Protein AF-A0A9D1JWJ4-F1 (afdb_monomer)

Organism: NCBI:txid2840927

Foldseek 3Di:
DDDDDDDDDDDDDDDDDDDDDDDDDDDDDDDDDDDDDDDPDDPCVVVVDDDPPPAAEPDPDAAQDADADQPQAFKDWDFDAWDCDLPDRIFTFIFIHGPVRHTRHDRFFRDKDFAWDPDPLDAEIDGAQKIKTKGFAADPDADPDPNDDRGFIFIKMAGSSRNDIDDSFFRDFQDTHNQFTWTQGPQWKIWTAGNPHRDTQDIDHNVGQPDPPPTPPDDRPVAWDDDDQKIWGWDCPVDPGTDTWMARNNHRDTDPDDDPRPPPPPPPPPVQWHHYVFWIWGADPQKIWTQGPVRDIDMDGNDPQADSPWDWDDDPPDTHTDRPPPPDDD

Solvent-accessible surface area (backbone atoms only — not comparable to full-atom values): 20447 Å² total; per-residue (Å²): 132,88,80,89,84,88,86,86,90,84,93,88,90,86,89,86,87,86,89,84,88,86,86,91,78,86,83,80,88,74,88,78,83,80,84,87,66,87,82,80,80,80,66,65,69,67,75,74,48,76,71,75,83,80,65,48,58,77,56,88,76,89,35,86,57,86,73,61,38,88,79,58,47,56,55,41,80,41,82,68,46,80,36,83,31,94,86,65,84,57,35,45,17,29,14,36,19,27,83,89,48,37,34,63,26,44,51,53,23,59,41,80,40,62,26,36,34,82,34,92,87,48,80,38,81,42,74,35,69,18,29,44,39,29,30,73,38,81,50,96,61,81,60,93,48,93,86,50,69,82,44,42,56,23,32,25,46,27,37,34,37,32,54,41,62,66,50,72,59,21,49,40,79,56,48,68,23,44,62,21,37,35,26,23,33,82,86,47,25,42,37,31,29,33,31,86,76,59,45,78,66,40,73,33,55,56,95,60,56,91,52,82,89,72,59,83,93,66,85,38,84,90,28,52,47,65,55,82,55,31,37,38,37,47,34,78,83,82,58,99,62,62,51,74,49,29,32,37,63,76,69,70,44,76,46,99,59,80,56,73,87,75,48,76,68,79,89,67,78,57,80,62,54,50,52,45,82,63,31,36,34,28,70,54,96,62,30,34,38,36,42,34,74,90,70,50,74,48,74,47,69,55,60,91,58,46,53,100,81,54,74,62,51,63,58,90,97,42,77,45,70,61,63,60,71,76,80,71,88,124

pLDDT: mean 75.75, std 21.32, range [26.77, 98.62]

Radius of gyration: 31.16 Å; Cα contacts (8 Å, |Δi|>4): 583; chains: 1; bounding box: 53×78×102 Å

Mean predicted aligned error: 16.56 Å

Structure (mmCIF, N/CA/C/O backbone):
data_AF-A0A9D1JWJ4-F1
#
_entry.id   AF-A0A9D1JWJ4-F1
#
loop_
_atom_site.group_PDB
_atom_site.id
_atom_site.type_symbol
_atom_site.label_atom_id
_atom_site.label_alt_id
_atom_site.label_comp_id
_atom_site.label_asym_id
_atom_site.label_entity_id
_atom_site.label_seq_id
_atom_site.pdbx_PDB_ins_code
_atom_site.Cartn_x
_atom_site.Cartn_y
_atom_site.Cartn_z
_atom_site.occupancy
_atom_site.B_iso_or_equiv
_atom_site.auth_seq_id
_atom_site.auth_comp_id
_atom_site.auth_asym_id
_atom_site.auth_atom_id
_atom_site.pdbx_PDB_model_num
ATOM 1 N N . MET A 1 1 ? 21.359 -39.321 48.513 1.00 34.72 1 MET A N 1
ATOM 2 C CA . MET A 1 1 ? 22.023 -39.155 49.832 1.00 34.72 1 MET A CA 1
ATOM 3 C C . MET A 1 1 ? 22.356 -37.673 49.985 1.00 34.72 1 MET A C 1
ATOM 5 O O . MET A 1 1 ? 23.065 -37.172 49.134 1.00 34.72 1 MET A O 1
ATOM 9 N N . LYS A 1 2 ? 21.590 -36.913 50.794 1.00 26.86 2 LYS A N 1
ATOM 10 C CA . LYS A 1 2 ? 22.019 -36.214 52.042 1.00 26.86 2 LYS A CA 1
ATOM 11 C C . LYS A 1 2 ? 23.394 -35.526 51.895 1.00 26.86 2 LYS A C 1
ATOM 13 O O . LYS A 1 2 ? 24.355 -36.227 51.613 1.00 26.86 2 LYS A O 1
ATOM 18 N N . ARG A 1 3 ? 23.574 -34.220 52.137 1.00 28.53 3 ARG A N 1
ATOM 19 C CA . ARG A 1 3 ? 23.266 -33.404 53.346 1.00 28.53 3 ARG A CA 1
ATOM 20 C C . ARG A 1 3 ? 23.158 -31.904 52.925 1.00 28.53 3 ARG A C 1
ATOM 22 O O . ARG A 1 3 ? 23.891 -31.533 52.021 1.00 28.53 3 ARG A O 1
ATOM 29 N N . THR A 1 4 ? 22.216 -31.036 53.340 1.00 30.59 4 THR A N 1
ATOM 30 C CA . THR A 1 4 ? 22.034 -30.338 54.652 1.00 30.59 4 THR A CA 1
ATOM 31 C C . THR A 1 4 ? 23.362 -29.811 55.255 1.00 30.59 4 THR A C 1
ATOM 33 O O . THR A 1 4 ? 24.315 -30.569 55.307 1.00 30.59 4 THR A O 1
ATOM 36 N N . ALA A 1 5 ? 23.550 -28.594 55.786 1.00 33.22 5 ALA A N 1
ATOM 37 C CA . ALA A 1 5 ? 22.676 -27.476 56.143 1.00 33.22 5 ALA A CA 1
ATOM 38 C C . ALA A 1 5 ? 23.523 -26.279 56.687 1.00 33.22 5 ALA A C 1
ATOM 40 O O . ALA A 1 5 ? 24.673 -26.484 57.063 1.00 33.22 5 ALA A O 1
ATOM 41 N N . ILE A 1 6 ? 22.848 -25.135 56.891 1.00 30.67 6 ILE A N 1
ATOM 42 C CA . ILE A 1 6 ? 22.948 -24.183 58.030 1.00 30.67 6 ILE A CA 1
ATOM 43 C C . ILE A 1 6 ? 23.928 -22.982 57.997 1.00 30.67 6 ILE A C 1
ATOM 45 O O . ILE A 1 6 ? 25.145 -23.098 57.916 1.00 30.67 6 ILE A O 1
ATOM 49 N N . SER A 1 7 ? 23.262 -21.836 58.184 1.00 32.09 7 SER A N 1
ATOM 50 C CA . SER A 1 7 ? 23.588 -20.449 58.541 1.00 32.09 7 SER A CA 1
ATOM 51 C C . SER A 1 7 ? 24.511 -20.216 59.750 1.00 32.09 7 SER A C 1
ATOM 53 O O . SER A 1 7 ? 24.524 -21.043 60.653 1.00 32.09 7 SER A O 1
ATOM 55 N N . LEU A 1 8 ? 25.099 -19.011 59.874 1.00 26.77 8 LEU A N 1
ATOM 56 C CA . LEU A 1 8 ? 24.913 -18.119 61.044 1.00 26.77 8 LEU A CA 1
ATOM 57 C C . LEU A 1 8 ? 25.581 -16.734 60.877 1.00 26.77 8 LEU A C 1
ATOM 59 O O . LEU A 1 8 ? 26.655 -16.611 60.300 1.00 26.77 8 LEU A O 1
ATOM 63 N N . ALA A 1 9 ? 24.918 -15.721 61.442 1.00 31.48 9 ALA A N 1
ATOM 64 C CA . ALA A 1 9 ? 25.312 -14.317 61.586 1.00 31.48 9 ALA A CA 1
ATOM 65 C C . ALA A 1 9 ? 26.131 -14.036 62.872 1.00 31.48 9 ALA A C 1
ATOM 67 O O . ALA A 1 9 ? 26.116 -14.876 63.766 1.00 31.48 9 ALA A O 1
ATOM 68 N N . LEU A 1 10 ? 26.764 -12.847 62.968 1.00 27.80 10 LEU A N 1
ATOM 69 C CA . LEU A 1 10 ? 27.038 -11.967 64.148 1.00 27.80 10 LEU A CA 1
ATOM 70 C C . LEU A 1 10 ? 28.055 -10.874 63.687 1.00 27.80 10 LEU A C 1
ATOM 72 O O . LEU A 1 10 ? 29.054 -11.240 63.083 1.00 27.80 10 LEU A O 1
ATOM 76 N N . ALA A 1 11 ? 27.851 -9.546 63.725 1.00 28.70 11 ALA A N 1
ATOM 77 C CA . ALA A 1 11 ? 27.531 -8.553 64.776 1.00 28.70 11 ALA A CA 1
ATOM 78 C C . ALA A 1 11 ? 28.711 -8.118 65.689 1.00 28.70 11 ALA A C 1
ATOM 80 O O . ALA A 1 11 ? 29.238 -8.953 66.416 1.00 28.70 11 ALA A O 1
ATOM 81 N N . ALA A 1 12 ? 29.036 -6.805 65.673 1.00 30.84 12 ALA A N 1
ATOM 82 C CA . ALA A 1 12 ? 29.584 -5.905 66.732 1.00 30.84 12 ALA A CA 1
ATOM 83 C C . ALA A 1 12 ? 30.422 -4.776 66.062 1.00 30.84 12 ALA A C 1
ATOM 85 O O . ALA A 1 12 ? 31.232 -5.100 65.205 1.00 30.84 12 ALA A O 1
ATOM 86 N N . ALA A 1 13 ? 30.334 -3.451 66.272 1.00 30.44 13 ALA A N 1
ATOM 87 C CA . ALA A 1 13 ? 29.906 -2.508 67.325 1.00 30.44 13 ALA A CA 1
ATOM 88 C C . ALA A 1 13 ? 31.103 -1.594 67.690 1.00 30.44 13 ALA A C 1
ATOM 90 O O . ALA A 1 13 ? 32.160 -2.115 68.030 1.00 30.44 13 ALA A O 1
ATOM 91 N N . ALA A 1 14 ? 30.927 -0.263 67.690 1.00 30.94 14 ALA A N 1
ATOM 92 C CA . ALA A 1 14 ? 31.635 0.665 68.591 1.00 30.94 14 ALA A CA 1
ATOM 93 C C . ALA A 1 14 ? 30.998 2.071 68.568 1.00 30.94 14 ALA A C 1
ATOM 95 O O . ALA A 1 14 ? 31.001 2.757 67.550 1.00 30.94 14 ALA A O 1
ATOM 96 N N . LEU A 1 15 ? 30.462 2.473 69.724 1.00 33.62 15 LEU A N 1
ATOM 97 C CA . LEU A 1 15 ? 30.020 3.823 70.077 1.00 33.62 15 LEU A CA 1
ATOM 98 C C . LEU A 1 15 ? 31.212 4.720 70.436 1.00 33.62 15 LEU A C 1
ATOM 100 O O . LEU A 1 15 ? 32.155 4.238 71.057 1.00 33.62 15 LEU A O 1
ATOM 104 N N . LEU A 1 16 ? 31.074 6.032 70.225 1.00 32.56 16 LEU A N 1
ATOM 105 C CA . LEU A 1 16 ? 31.710 7.062 71.054 1.00 32.56 16 LEU A CA 1
ATOM 106 C C . LEU A 1 16 ? 30.749 8.247 71.212 1.00 32.56 16 LEU A C 1
ATOM 108 O O . LEU A 1 16 ? 30.331 8.870 70.241 1.00 32.56 16 LEU A O 1
ATOM 112 N N . SER A 1 17 ? 30.397 8.528 72.461 1.00 36.00 17 SER A N 1
ATOM 113 C CA . SER A 1 17 ? 29.601 9.659 72.928 1.00 36.00 17 SER A CA 1
ATOM 114 C C . SER A 1 17 ? 30.470 10.565 73.801 1.00 36.00 17 SER A C 1
ATOM 116 O O . SER A 1 17 ? 31.320 10.064 74.532 1.00 36.00 17 SER A O 1
ATOM 118 N N . LEU A 1 18 ? 30.229 11.881 73.761 1.00 32.03 18 LEU A N 1
ATOM 119 C CA . LEU A 1 18 ? 30.574 12.841 74.819 1.00 32.03 18 LEU A CA 1
ATOM 120 C C . LEU A 1 18 ? 29.688 14.097 74.697 1.00 32.03 18 LEU A C 1
ATOM 122 O O . LEU A 1 18 ? 29.576 14.699 73.634 1.00 32.03 18 LEU A O 1
ATOM 126 N N . SER A 1 19 ? 29.037 14.430 75.810 1.00 38.19 19 SER A N 1
ATOM 127 C CA . SER A 1 19 ? 28.091 15.530 76.040 1.00 38.19 19 SER A CA 1
ATOM 128 C C . SER A 1 19 ? 28.769 16.891 76.279 1.00 38.19 19 SER A C 1
ATOM 130 O O . SER A 1 19 ? 29.871 16.912 76.819 1.00 38.19 19 SER A O 1
ATOM 132 N N . ALA A 1 20 ? 28.054 18.007 76.040 1.00 29.59 20 ALA A N 1
ATOM 133 C CA . ALA A 1 20 ? 27.519 18.920 77.084 1.00 29.59 20 ALA A CA 1
ATOM 134 C C . ALA A 1 20 ? 27.363 20.403 76.646 1.00 29.59 20 ALA A C 1
ATOM 136 O O . ALA A 1 20 ? 28.322 20.992 76.167 1.00 29.59 20 ALA A O 1
ATOM 137 N N . CYS A 1 21 ? 26.175 20.967 76.956 1.00 28.95 21 CYS A N 1
ATOM 138 C CA . CYS A 1 21 ? 25.808 22.361 77.320 1.00 28.95 21 CYS A CA 1
ATOM 139 C C . CYS A 1 21 ? 26.222 23.519 76.380 1.00 28.95 21 CYS A C 1
ATOM 141 O O . CYS A 1 21 ? 27.386 23.658 76.055 1.00 28.95 21 CYS A O 1
ATOM 143 N N . GLY A 1 22 ? 25.397 24.484 75.965 1.00 28.62 22 GLY A N 1
ATOM 144 C CA . GLY A 1 22 ? 24.118 25.041 76.418 1.00 28.62 22 GLY A CA 1
ATOM 145 C C . GLY A 1 22 ? 24.095 26.542 76.033 1.00 28.62 22 GLY A C 1
ATOM 146 O O . GLY A 1 22 ? 25.157 27.095 75.760 1.00 28.62 22 GLY A O 1
ATOM 147 N N . VAL A 1 23 ? 22.911 27.171 76.087 1.00 30.91 23 VAL A N 1
ATOM 148 C CA . VAL A 1 23 ? 22.549 28.601 75.868 1.00 30.91 23 VAL A CA 1
ATOM 149 C C . VAL A 1 23 ? 21.759 28.857 74.572 1.00 30.91 23 VAL A C 1
ATOM 151 O O . VAL A 1 23 ? 22.265 28.732 73.463 1.00 30.91 23 VAL A O 1
ATOM 154 N N . GLU A 1 24 ? 20.483 29.201 74.773 1.00 39.06 24 GLU A N 1
ATOM 155 C CA . GLU A 1 24 ? 19.510 29.677 73.786 1.00 39.06 24 GLU A CA 1
ATOM 156 C C . GLU A 1 24 ? 19.848 31.104 73.316 1.00 39.06 24 GLU A C 1
ATOM 158 O O . GLU A 1 24 ? 20.015 32.002 74.141 1.00 39.06 24 GLU A O 1
ATOM 163 N N . GLU A 1 25 ? 19.854 31.332 71.999 1.00 34.47 25 GLU A N 1
ATOM 164 C CA . GLU A 1 25 ? 19.741 32.661 71.389 1.00 34.47 25 GLU A CA 1
ATOM 165 C C . GLU A 1 25 ? 18.543 32.682 70.427 1.00 34.47 25 GLU A C 1
ATOM 167 O O . GLU A 1 25 ? 18.403 31.852 69.528 1.00 34.47 25 GLU A O 1
ATOM 172 N N . THR A 1 26 ? 17.643 33.632 70.666 1.00 38.78 26 THR A N 1
ATOM 173 C CA . THR A 1 26 ? 16.427 33.941 69.901 1.00 38.78 26 THR A CA 1
ATOM 174 C C . THR A 1 26 ? 16.727 34.190 68.413 1.00 38.78 26 THR A C 1
ATOM 176 O O . THR A 1 26 ? 17.575 35.038 68.126 1.00 38.78 26 THR A O 1
ATOM 179 N N . PRO A 1 27 ? 16.018 33.579 67.440 1.00 39.84 27 PRO A N 1
ATOM 180 C CA . PRO A 1 27 ? 16.189 33.953 66.045 1.00 39.84 27 PRO A CA 1
ATOM 181 C C . PRO A 1 27 ? 15.337 35.177 65.683 1.00 39.84 27 PRO A C 1
ATOM 183 O O . PRO A 1 27 ? 14.134 35.249 65.934 1.00 39.84 27 PRO A O 1
ATOM 186 N N . VAL A 1 28 ? 16.018 36.142 65.072 1.00 37.00 28 VAL A N 1
ATOM 187 C CA . VAL A 1 28 ? 15.509 37.365 64.446 1.00 37.00 28 VAL A CA 1
ATOM 188 C C . VAL A 1 28 ? 14.494 37.030 63.343 1.00 37.00 28 VAL A C 1
ATOM 190 O O . VAL A 1 28 ? 14.756 36.192 62.481 1.00 37.00 28 VAL A O 1
ATOM 193 N N . SER A 1 29 ? 13.337 37.701 63.341 1.00 40.16 29 SER A N 1
ATOM 194 C CA . SER A 1 29 ? 12.340 37.585 62.271 1.00 40.16 29 SER A CA 1
ATOM 195 C C . SER A 1 29 ? 12.885 38.149 60.955 1.00 40.16 29 SER A C 1
ATOM 197 O O . SER A 1 29 ? 13.226 39.326 60.868 1.00 40.16 29 SER A O 1
ATOM 199 N N . THR A 1 30 ? 12.925 37.313 59.920 1.00 37.41 30 THR A N 1
ATOM 200 C CA . THR A 1 30 ? 13.196 37.723 58.533 1.00 37.41 30 THR A CA 1
ATOM 201 C C . THR A 1 30 ? 11.846 37.951 57.838 1.00 37.41 30 THR A C 1
ATOM 203 O O . THR A 1 30 ? 10.968 37.101 58.001 1.00 37.41 30 THR A O 1
ATOM 206 N N . PRO A 1 31 ? 11.608 39.052 57.099 1.00 42.91 31 PRO A N 1
ATOM 207 C CA . PRO A 1 31 ? 10.331 39.247 56.416 1.00 42.91 31 PRO A CA 1
ATOM 208 C C . PRO A 1 31 ? 10.207 38.280 55.231 1.00 42.91 31 PRO A C 1
ATOM 210 O O . PRO A 1 31 ? 11.074 38.230 54.361 1.00 42.91 31 PRO A O 1
ATOM 213 N N . THR A 1 32 ? 9.123 37.507 55.205 1.00 39.81 32 THR A N 1
ATOM 214 C CA . THR A 1 32 ? 8.755 36.631 54.085 1.00 39.81 32 THR A CA 1
ATOM 215 C C . THR A 1 32 ? 8.360 37.481 52.870 1.00 39.81 32 THR A C 1
ATOM 217 O O . THR A 1 32 ? 7.554 38.401 53.030 1.00 39.81 32 THR A O 1
ATOM 220 N N . PRO A 1 33 ? 8.877 37.212 51.657 1.00 45.81 33 PRO A N 1
ATOM 221 C CA . PRO A 1 33 ? 8.399 37.889 50.460 1.00 45.81 33 PRO A CA 1
ATOM 222 C C . PRO A 1 33 ? 6.985 37.398 50.129 1.00 45.81 33 PRO A C 1
ATOM 224 O O . PRO A 1 33 ? 6.758 36.202 49.961 1.00 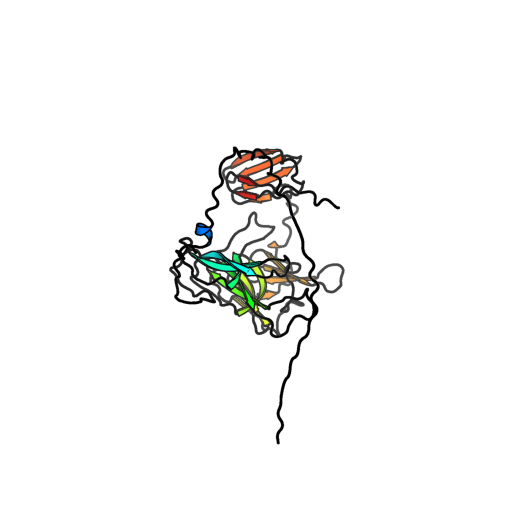45.81 33 PRO A O 1
ATOM 227 N N . THR A 1 34 ? 6.030 38.321 50.044 1.00 47.31 34 THR A N 1
ATOM 228 C CA . THR A 1 34 ? 4.674 38.047 49.555 1.00 47.31 34 THR A CA 1
ATOM 229 C C . THR A 1 34 ? 4.731 37.742 48.053 1.00 47.31 34 THR A C 1
ATOM 231 O O . THR A 1 34 ? 5.132 38.627 47.292 1.00 47.31 34 THR A O 1
ATOM 234 N N . PRO A 1 35 ? 4.324 36.549 47.579 1.00 51.88 35 PRO A N 1
ATOM 235 C CA . PRO A 1 35 ? 4.194 36.307 46.152 1.00 51.88 35 PRO A CA 1
ATOM 236 C C . PRO A 1 35 ? 2.915 36.991 45.660 1.00 51.88 35 PRO A C 1
ATOM 238 O O . PRO A 1 35 ? 1.805 36.573 45.974 1.00 51.88 35 PRO A O 1
ATOM 241 N N . SER A 1 36 ? 3.081 38.085 44.918 1.00 55.88 36 SER A N 1
ATOM 242 C CA . SER A 1 36 ? 2.005 38.756 44.191 1.00 55.88 36 SER A CA 1
ATOM 243 C C . SER A 1 36 ? 2.093 38.335 42.725 1.00 55.88 36 SER A C 1
ATOM 245 O O . SER A 1 36 ? 2.796 38.957 41.934 1.00 55.88 36 SER A O 1
ATOM 247 N N . GLY A 1 37 ? 1.406 37.249 42.384 1.00 62.84 37 GLY A N 1
ATOM 248 C CA . GLY A 1 37 ? 1.254 36.720 41.028 1.00 62.84 37 GLY A CA 1
ATOM 249 C C . GLY A 1 37 ? 0.026 35.805 40.973 1.00 62.84 37 GLY A C 1
ATOM 250 O O . GLY A 1 37 ? -0.401 35.337 42.031 1.00 62.84 37 GLY A O 1
ATOM 251 N N . PRO A 1 38 ? -0.588 35.587 39.794 1.00 52.38 38 PRO A N 1
ATOM 252 C CA . PRO A 1 38 ? -1.756 34.719 39.677 1.00 52.38 38 PRO A CA 1
ATOM 253 C C . PRO A 1 38 ? -1.415 33.329 40.224 1.00 52.38 38 PRO A C 1
ATOM 255 O O . PRO A 1 38 ? -0.427 32.720 39.813 1.00 52.38 38 PRO A O 1
ATOM 258 N N . SER A 1 39 ? -2.202 32.848 41.186 1.00 54.59 39 SER A N 1
ATOM 259 C CA . SER A 1 39 ? -2.047 31.500 41.721 1.00 54.59 39 SER A CA 1
ATOM 260 C C . SER A 1 39 ? -2.432 30.502 40.633 1.00 54.59 39 SER A C 1
ATOM 262 O O . SER A 1 39 ? -3.607 30.376 40.292 1.00 54.59 39 SER A O 1
ATOM 264 N N . VAL A 1 40 ? -1.446 29.808 40.073 1.00 56.22 40 VAL A N 1
ATOM 265 C CA . VAL A 1 40 ? -1.699 28.600 39.287 1.00 56.22 40 VAL A CA 1
ATOM 266 C C . VAL A 1 40 ? -1.960 27.483 40.295 1.00 56.22 40 VAL A C 1
ATOM 268 O O . VAL A 1 40 ? -1.025 26.955 40.895 1.00 56.22 40 VAL A O 1
ATOM 271 N N . GLU A 1 41 ? -3.231 27.169 40.541 1.00 56.50 41 GLU A N 1
ATOM 272 C CA . GLU A 1 41 ? -3.600 25.954 41.270 1.00 56.50 41 GLU A CA 1
ATOM 273 C C . GLU A 1 41 ? -3.456 24.760 40.324 1.00 56.50 41 GLU A C 1
ATOM 275 O O . GLU A 1 41 ? -4.227 24.580 39.384 1.00 56.50 41 GLU A O 1
ATOM 280 N N . ALA A 1 42 ? -2.425 23.948 40.555 1.00 60.16 42 ALA A N 1
ATOM 281 C CA . ALA A 1 42 ? -2.291 22.655 39.905 1.00 60.16 42 ALA A CA 1
ATOM 282 C C . ALA A 1 42 ? -3.224 21.653 40.604 1.00 60.16 42 ALA A C 1
ATOM 284 O O . ALA A 1 42 ? -2.961 21.230 41.731 1.00 60.16 42 ALA A O 1
ATOM 285 N N . HIS A 1 43 ? -4.324 21.281 39.946 1.00 54.28 43 HIS A N 1
ATOM 286 C CA . HIS A 1 43 ? -5.222 20.226 40.418 1.00 54.28 43 HIS A CA 1
ATOM 287 C C . HIS A 1 43 ? -4.675 18.851 40.015 1.00 54.28 43 HIS A C 1
ATOM 289 O O . HIS A 1 43 ? -5.075 18.279 39.003 1.00 54.28 43 HIS A O 1
ATOM 295 N N . TRP A 1 44 ? -3.756 18.313 40.818 1.00 60.16 44 TRP A N 1
ATOM 296 C CA . TRP A 1 44 ? -3.159 16.987 40.601 1.00 60.16 44 TRP A CA 1
ATOM 297 C C . TRP A 1 44 ? -4.192 15.844 40.606 1.00 60.16 44 TRP A C 1
ATOM 299 O O . TRP A 1 44 ? -3.992 14.840 39.931 1.00 60.16 44 TRP A O 1
ATOM 309 N N . GLU A 1 45 ? -5.342 16.033 41.264 1.00 59.84 45 GLU A N 1
ATOM 310 C CA . GLU A 1 45 ? -6.463 15.074 41.288 1.00 59.84 45 GLU A CA 1
ATOM 311 C C . GLU A 1 45 ? -7.077 14.809 39.894 1.00 59.84 45 GLU A C 1
ATOM 313 O O . GLU A 1 45 ? -7.645 13.741 39.653 1.00 59.84 45 GLU A O 1
ATOM 318 N N . VAL A 1 46 ? -6.930 15.745 38.945 1.00 56.62 46 VAL A N 1
ATOM 319 C CA . VAL A 1 46 ? -7.402 15.583 37.553 1.00 56.62 46 VAL A CA 1
ATOM 320 C C . VAL A 1 46 ? -6.532 14.590 36.775 1.00 56.62 46 VAL A C 1
ATOM 322 O O . VAL A 1 46 ? -6.995 13.994 35.810 1.00 56.62 46 VAL A O 1
ATOM 325 N N . LEU A 1 47 ? -5.286 14.370 37.207 1.00 53.22 47 LEU A N 1
ATOM 326 C CA . LEU A 1 47 ? -4.381 13.393 36.591 1.00 53.22 47 LEU A CA 1
ATOM 327 C C . LEU A 1 47 ? -4.527 11.990 37.199 1.00 53.22 47 LEU A C 1
ATOM 329 O O . LEU A 1 47 ? -4.146 11.009 36.568 1.00 53.22 47 LEU A O 1
ATOM 333 N N . GLU A 1 48 ? -5.075 11.881 38.413 1.00 55.25 48 GLU A N 1
ATOM 334 C CA . GLU A 1 48 ? -5.304 10.598 39.096 1.00 55.25 48 GLU A CA 1
ATOM 335 C C . GLU A 1 48 ? -6.634 9.940 38.698 1.00 55.25 48 GLU A C 1
ATOM 337 O O . GLU A 1 48 ? -6.827 8.737 38.887 1.00 55.25 48 GLU A O 1
ATOM 342 N N . THR A 1 49 ? -7.551 10.711 38.111 1.00 54.06 49 THR A N 1
ATOM 343 C CA . THR A 1 49 ? -8.785 10.190 37.530 1.00 54.06 49 THR A CA 1
ATOM 344 C C . THR A 1 49 ? -8.552 9.878 36.059 1.00 54.06 49 THR A C 1
ATOM 346 O O . THR A 1 49 ? -8.501 10.764 35.213 1.00 54.06 49 THR A O 1
ATOM 349 N N . SER A 1 50 ? -8.424 8.589 35.735 1.00 56.53 50 SER A N 1
ATOM 350 C CA . SER A 1 50 ? -8.560 8.148 34.347 1.00 56.53 50 SER A CA 1
ATOM 351 C C . SER A 1 50 ? -9.938 8.605 33.881 1.00 56.53 50 SER A C 1
ATOM 353 O O . SER A 1 50 ? -10.952 8.199 34.458 1.00 56.53 50 SER A O 1
ATOM 355 N N . ALA A 1 51 ? -9.981 9.489 32.881 1.00 58.47 51 ALA A N 1
ATOM 356 C CA . ALA A 1 51 ? -11.237 9.826 32.234 1.00 58.47 51 ALA A CA 1
ATOM 357 C C . ALA A 1 51 ? -11.926 8.503 31.857 1.00 58.47 51 ALA A C 1
ATOM 359 O O . ALA A 1 51 ? -11.249 7.598 31.353 1.00 58.47 51 ALA A O 1
ATOM 360 N N . PRO A 1 52 ? -13.228 8.331 32.153 1.00 56.44 52 PRO A N 1
ATOM 361 C CA . PRO A 1 52 ? -13.926 7.126 31.741 1.00 56.44 52 PRO A CA 1
ATOM 362 C C . PRO A 1 52 ? -13.713 6.956 30.238 1.00 56.44 52 PRO A C 1
ATOM 364 O O . PRO A 1 52 ? -13.835 7.927 29.492 1.00 56.44 52 PRO A O 1
ATOM 367 N N . ASN A 1 53 ? -13.341 5.749 29.807 1.00 62.00 53 ASN A N 1
ATOM 368 C CA . ASN A 1 53 ? -13.202 5.475 28.387 1.00 62.00 53 ASN A CA 1
ATOM 369 C C . ASN A 1 53 ? -14.589 5.633 27.750 1.00 62.00 53 ASN A C 1
ATOM 371 O O . ASN A 1 53 ? -15.471 4.801 27.952 1.00 62.00 53 ASN A O 1
ATOM 375 N N . ILE A 1 54 ? -14.786 6.760 27.072 1.00 64.31 54 ILE A N 1
ATOM 376 C CA . ILE A 1 54 ? -16.023 7.109 26.374 1.00 64.31 54 ILE A CA 1
ATOM 377 C C . ILE A 1 54 ? -16.042 6.573 24.940 1.00 64.31 54 ILE A C 1
ATOM 379 O O . ILE A 1 54 ? -17.047 6.747 24.256 1.00 64.31 54 ILE A O 1
ATOM 383 N N . ALA A 1 55 ? -14.949 5.958 24.473 1.00 70.94 55 ALA A N 1
ATOM 384 C CA . ALA A 1 55 ? -14.892 5.389 23.139 1.00 70.94 55 ALA A CA 1
ATOM 385 C C . ALA A 1 55 ? -15.743 4.117 23.091 1.00 70.94 55 ALA A C 1
ATOM 387 O O . ALA A 1 55 ? -15.549 3.180 23.872 1.00 70.94 55 ALA A O 1
ATOM 388 N N . ASN A 1 56 ? -16.695 4.093 22.163 1.00 87.25 56 ASN A N 1
ATOM 389 C CA . ASN A 1 56 ? -17.476 2.898 21.887 1.00 87.25 56 ASN A CA 1
ATOM 390 C C . ASN A 1 56 ? -16.625 1.957 21.038 1.00 87.25 56 ASN A C 1
ATOM 392 O O . ASN A 1 56 ? -15.972 2.391 20.095 1.00 87.25 56 ASN A O 1
ATOM 396 N N . ARG A 1 57 ? -16.607 0.672 21.388 1.00 93.00 57 ARG A N 1
ATOM 397 C CA . ARG A 1 57 ? -15.921 -0.359 20.607 1.00 93.00 57 ARG A CA 1
ATOM 398 C C . ARG A 1 57 ? -16.962 -1.174 19.865 1.00 93.00 57 ARG A C 1
ATOM 400 O O . ARG A 1 57 ? -17.932 -1.614 20.484 1.00 93.00 57 ARG A O 1
ATOM 407 N N . ARG A 1 58 ? -16.711 -1.438 18.586 1.00 95.69 58 ARG A N 1
ATOM 408 C CA . ARG A 1 58 ? -17.574 -2.288 17.763 1.00 95.69 58 ARG A CA 1
ATOM 409 C C . ARG A 1 58 ? -17.619 -3.724 18.279 1.00 95.69 58 ARG A C 1
ATOM 411 O O . ARG A 1 58 ? -18.667 -4.368 18.280 1.00 95.69 58 ARG A O 1
ATOM 418 N N . TYR A 1 59 ? -16.468 -4.225 18.718 1.00 95.00 59 TYR A N 1
ATOM 419 C CA . TYR A 1 59 ? -16.296 -5.593 19.186 1.00 95.00 59 TYR A CA 1
ATOM 420 C C . TYR A 1 59 ? -15.788 -5.628 20.628 1.00 95.00 59 TYR A C 1
ATOM 422 O O . TYR A 1 59 ? -14.941 -4.831 21.041 1.00 95.00 59 TYR A O 1
ATOM 430 N N . GLU A 1 60 ? -16.292 -6.596 21.393 1.00 91.38 60 GLU A N 1
ATOM 431 C CA . GLU A 1 60 ? -15.754 -6.903 22.716 1.00 91.38 60 GLU A CA 1
ATOM 432 C C . GLU A 1 60 ? -14.384 -7.588 22.603 1.00 91.38 60 GLU A C 1
ATOM 434 O O . GLU A 1 60 ? -14.188 -8.491 21.788 1.00 91.38 60 GLU A O 1
ATOM 439 N N . GLY A 1 61 ? -13.455 -7.198 23.480 1.00 90.19 61 GLY A N 1
ATOM 440 C CA . GLY A 1 61 ? -12.109 -7.768 23.536 1.00 90.19 61 GLY A CA 1
ATOM 441 C C . GLY A 1 61 ? -11.141 -7.176 22.511 1.00 90.19 61 GLY A C 1
ATOM 442 O O . GLY A 1 61 ? -11.428 -6.159 21.880 1.00 90.19 61 GLY A O 1
ATOM 443 N N . TYR A 1 62 ? -9.970 -7.806 22.411 1.00 92.62 62 TYR A N 1
ATOM 444 C CA . TYR A 1 62 ? -8.899 -7.395 21.506 1.00 92.62 62 TYR A CA 1
ATOM 445 C C . TYR A 1 62 ? -9.214 -7.788 20.055 1.00 92.62 62 TYR A C 1
ATOM 447 O O . TYR A 1 62 ? -9.621 -8.924 19.794 1.00 92.62 62 TYR A O 1
ATOM 455 N N . VAL A 1 63 ? -9.007 -6.864 19.122 1.00 95.69 63 VAL A N 1
ATOM 456 C CA . VAL A 1 63 ? -9.248 -7.016 17.686 1.00 95.69 63 VAL A CA 1
ATOM 457 C C . VAL A 1 63 ? -7.946 -6.740 16.946 1.00 95.69 63 VAL A C 1
ATOM 459 O O . VAL A 1 63 ? -7.584 -5.588 16.714 1.00 95.69 63 VAL A O 1
ATOM 462 N N . GLY A 1 64 ? -7.249 -7.824 16.602 1.00 93.50 64 GLY A N 1
ATOM 463 C CA . GLY A 1 64 ? -5.923 -7.777 15.985 1.00 93.50 64 GLY A CA 1
ATOM 464 C C . GLY A 1 64 ? -5.904 -7.559 14.472 1.00 93.50 64 GLY A C 1
ATOM 465 O O . GLY A 1 64 ? -4.834 -7.438 13.895 1.00 93.50 64 GLY A O 1
ATOM 466 N N . GLU A 1 65 ? -7.069 -7.543 13.831 1.00 94.94 65 GLU A N 1
ATOM 467 C CA . GLU A 1 65 ? -7.208 -7.434 12.380 1.00 94.94 65 GLU A CA 1
ATOM 468 C C . GLU A 1 65 ? -8.553 -6.796 12.026 1.00 94.94 65 GLU A C 1
ATOM 470 O O . GLU A 1 65 ? -9.536 -6.939 12.767 1.00 94.94 65 GLU A O 1
ATOM 475 N N . LEU A 1 66 ? -8.608 -6.105 10.888 1.00 97.56 66 LEU A N 1
ATOM 476 C CA . LEU A 1 66 ? -9.858 -5.576 10.363 1.00 97.56 66 LEU A CA 1
ATOM 477 C C . LEU A 1 66 ? -10.800 -6.731 10.004 1.00 97.56 66 LEU A C 1
ATOM 479 O O . LEU A 1 66 ? -10.425 -7.696 9.344 1.00 97.56 66 LEU A O 1
ATOM 483 N N . ARG A 1 67 ? -12.056 -6.623 10.431 1.00 97.25 67 ARG A N 1
ATOM 484 C CA . ARG A 1 67 ? -13.129 -7.528 10.013 1.00 97.25 67 ARG A CA 1
ATOM 485 C C . ARG A 1 67 ? -13.993 -6.782 9.006 1.00 97.25 67 ARG A C 1
ATOM 487 O O . ARG A 1 67 ? -14.546 -5.761 9.407 1.00 97.25 67 ARG A O 1
ATOM 494 N N . PRO A 1 68 ? -14.134 -7.252 7.758 1.00 97.50 68 PRO A N 1
ATOM 495 C CA . PRO A 1 68 ? -14.964 -6.571 6.773 1.00 97.50 68 PRO A CA 1
ATOM 496 C C . PRO A 1 68 ? -16.406 -6.356 7.241 1.00 97.50 68 PRO A C 1
ATOM 498 O O . PRO A 1 68 ? -17.014 -7.274 7.806 1.00 97.50 68 PRO A O 1
ATOM 501 N N . ALA A 1 69 ? -16.954 -5.168 6.992 1.00 97.25 69 ALA A N 1
ATOM 502 C CA . ALA A 1 69 ? -18.373 -4.869 7.163 1.00 97.25 69 ALA A CA 1
ATOM 503 C C . ALA A 1 69 ? -18.800 -3.679 6.293 1.00 97.25 69 ALA A C 1
ATOM 505 O O . ALA A 1 69 ? -18.050 -2.727 6.123 1.00 97.25 69 ALA A O 1
ATOM 506 N N . ASP A 1 70 ? -20.045 -3.700 5.819 1.00 95.94 70 ASP A N 1
ATOM 507 C CA . ASP A 1 70 ? -20.584 -2.666 4.922 1.00 95.94 70 ASP A CA 1
ATOM 508 C C . ASP A 1 70 ? -21.118 -1.418 5.660 1.00 95.94 70 ASP A C 1
ATOM 510 O O . ASP A 1 70 ? -21.711 -0.534 5.041 1.00 95.94 70 ASP A O 1
ATOM 514 N N . ASP A 1 71 ? -21.016 -1.370 6.995 1.00 96.56 71 ASP A N 1
ATOM 515 C CA . ASP A 1 71 ? -21.708 -0.382 7.836 1.00 96.56 71 ASP A CA 1
ATOM 516 C C . ASP A 1 71 ? -20.797 0.499 8.699 1.00 96.56 71 ASP A C 1
ATOM 518 O O . ASP A 1 71 ? -21.308 1.254 9.527 1.00 96.56 71 ASP A O 1
ATOM 522 N N . TYR A 1 72 ? -19.476 0.448 8.509 1.00 95.94 72 TYR A N 1
ATOM 523 C CA . TYR A 1 72 ? -18.554 1.325 9.238 1.00 95.94 72 TYR A CA 1
ATOM 524 C C . TYR A 1 72 ? -18.608 2.777 8.759 1.00 95.94 72 TYR A C 1
ATOM 526 O O . TYR A 1 72 ? -18.494 3.695 9.571 1.00 95.94 72 TYR A O 1
ATOM 534 N N . GLY A 1 73 ? -18.784 2.982 7.450 1.00 93.25 73 GLY A N 1
ATOM 535 C CA . GLY A 1 73 ? -18.424 4.248 6.816 1.00 93.25 73 GLY A CA 1
ATOM 536 C C . GLY A 1 73 ? -16.904 4.415 6.757 1.00 93.25 73 GLY A C 1
ATOM 537 O O . GLY A 1 73 ? -16.163 3.460 6.959 1.00 93.25 73 GLY A O 1
ATOM 538 N N . GLU A 1 74 ? -16.436 5.629 6.476 1.00 93.50 74 GLU A N 1
ATOM 539 C CA . GLU A 1 74 ? -15.002 5.899 6.332 1.00 93.50 74 GLU A CA 1
ATOM 540 C C . GLU A 1 74 ? -14.233 5.622 7.633 1.00 93.50 74 GLU A C 1
ATOM 542 O O . GLU A 1 74 ? -14.538 6.177 8.699 1.00 93.50 74 GLU A O 1
ATOM 547 N N . LEU A 1 75 ? -13.219 4.768 7.518 1.00 95.75 75 LEU A N 1
ATOM 548 C CA . LEU A 1 75 ? -12.287 4.424 8.573 1.00 95.75 75 LEU A CA 1
ATOM 549 C C . LEU A 1 75 ? -11.163 5.456 8.639 1.00 95.75 75 LEU A C 1
ATOM 551 O O . LEU A 1 75 ? -10.561 5.824 7.635 1.00 95.75 75 LEU A O 1
ATOM 555 N N . VAL A 1 76 ? -10.847 5.883 9.855 1.00 93.75 76 VAL A N 1
ATOM 556 C CA . VAL A 1 76 ? -9.767 6.817 10.156 1.00 93.75 76 VAL A CA 1
ATOM 557 C C . VAL A 1 76 ? -8.748 6.159 11.090 1.00 93.75 76 VAL A C 1
ATOM 559 O O . VAL A 1 76 ? -9.139 5.488 12.056 1.00 93.75 76 VAL A O 1
ATOM 562 N N . PRO A 1 77 ? -7.437 6.332 10.844 1.00 95.06 77 PRO A N 1
ATOM 563 C CA . PRO A 1 77 ? -6.417 5.832 11.748 1.00 95.06 77 PRO A CA 1
ATOM 564 C C . PRO A 1 77 ? -6.390 6.653 13.042 1.00 95.06 77 PRO A C 1
ATOM 566 O O . PRO A 1 77 ? -6.496 7.880 13.030 1.00 95.06 77 PRO A O 1
ATOM 569 N N . TYR A 1 78 ? -6.189 5.981 14.173 1.00 92.69 78 TYR A N 1
ATOM 570 C CA . TYR A 1 78 ? -5.929 6.617 15.461 1.00 92.69 78 TYR A CA 1
ATOM 571 C C . TYR A 1 78 ? -4.668 6.035 16.101 1.00 92.69 78 TYR A C 1
ATOM 573 O O . TYR A 1 78 ? -4.415 4.835 16.028 1.00 92.69 78 TYR A O 1
ATOM 581 N N . ILE A 1 79 ? -3.882 6.885 16.761 1.00 92.44 79 ILE A N 1
ATOM 582 C CA . ILE A 1 79 ? -2.673 6.468 17.478 1.00 92.44 79 ILE A CA 1
ATOM 583 C C . ILE A 1 79 ? -3.077 5.843 18.811 1.00 92.44 79 ILE A C 1
ATOM 585 O O . ILE A 1 79 ? -3.817 6.453 19.587 1.00 92.44 79 ILE A O 1
ATOM 589 N N . GLY A 1 80 ? -2.558 4.655 19.110 1.00 88.38 80 GLY A N 1
ATOM 590 C CA . GLY A 1 80 ? -2.821 3.991 20.388 1.00 88.38 80 GLY A CA 1
ATOM 591 C C . GLY A 1 80 ? -1.605 3.383 21.080 1.00 88.38 80 GLY A C 1
ATOM 592 O O . GLY A 1 80 ? -1.769 2.749 22.120 1.00 88.38 80 GLY A O 1
ATOM 593 N N . GLY A 1 81 ? -0.399 3.605 20.560 1.00 84.19 81 GLY A N 1
ATOM 594 C CA . GLY A 1 81 ? 0.846 3.211 21.217 1.00 84.19 81 GLY A CA 1
ATOM 595 C C . GLY A 1 81 ? 2.075 3.729 20.481 1.00 84.19 81 GLY A C 1
ATOM 596 O O . GLY A 1 81 ? 1.985 4.092 19.313 1.00 84.19 81 GLY A O 1
ATOM 597 N N . GLU A 1 82 ? 3.211 3.761 21.169 1.00 82.69 82 GLU A N 1
ATOM 598 C CA . GLU A 1 82 ? 4.519 3.998 20.550 1.00 82.69 82 GLU A CA 1
ATOM 599 C C . GLU A 1 82 ? 5.052 2.682 19.966 1.00 82.69 82 GLU A C 1
ATOM 601 O O . GLU A 1 82 ? 4.911 1.621 20.581 1.00 82.69 82 GLU A O 1
ATOM 606 N N . SER A 1 83 ? 5.669 2.757 18.791 1.00 73.81 83 SER A N 1
ATOM 607 C CA . SER A 1 83 ? 6.463 1.686 18.190 1.00 73.81 83 SER A CA 1
ATOM 608 C C . SER A 1 83 ? 7.915 2.147 18.031 1.00 73.81 83 SER A C 1
ATOM 610 O O . SER A 1 83 ? 8.214 3.344 18.045 1.00 73.81 83 SER A O 1
ATOM 612 N N . GLU A 1 84 ? 8.851 1.209 17.911 1.00 66.94 84 GLU A N 1
ATOM 613 C CA . GLU A 1 84 ? 10.206 1.551 17.478 1.00 66.94 84 GLU A CA 1
ATOM 614 C C . GLU A 1 84 ? 10.181 1.733 15.954 1.00 66.94 84 GLU A C 1
ATOM 616 O O . GLU A 1 84 ? 9.960 0.770 15.215 1.00 66.94 84 GLU A O 1
ATOM 621 N N . ALA A 1 85 ? 10.363 2.970 15.480 1.00 61.59 85 ALA A N 1
ATOM 622 C CA . ALA A 1 85 ? 10.495 3.215 14.047 1.00 61.59 85 ALA A CA 1
ATOM 623 C C . ALA A 1 85 ? 11.825 2.657 13.548 1.00 61.59 85 ALA A C 1
ATOM 625 O O . ALA A 1 85 ? 12.864 2.855 14.175 1.00 61.59 85 ALA A O 1
ATOM 626 N N . GLU A 1 86 ? 11.775 2.023 12.384 1.00 54.66 86 GLU A N 1
ATOM 627 C CA . GLU A 1 86 ? 12.925 1.419 11.717 1.00 54.66 86 GLU A CA 1
ATOM 628 C C . GLU A 1 86 ? 14.017 2.447 11.358 1.00 54.66 86 GLU A C 1
ATOM 630 O O . GLU A 1 86 ? 15.200 2.134 11.430 1.00 54.66 86 GLU A O 1
ATOM 635 N N . PHE A 1 87 ? 13.635 3.704 11.079 1.00 52.66 87 PHE A N 1
ATOM 636 C CA . PHE A 1 87 ? 14.563 4.747 10.604 1.00 52.66 87 PHE A CA 1
ATOM 637 C C . PHE A 1 87 ? 14.550 6.067 11.398 1.00 52.66 87 PHE A C 1
ATOM 639 O O . PHE A 1 87 ? 15.439 6.894 11.210 1.00 52.66 87 PHE A O 1
ATOM 646 N N . TRP A 1 88 ? 13.565 6.291 12.276 1.00 49.38 88 TRP A N 1
ATOM 647 C CA . TRP A 1 88 ? 13.281 7.626 12.839 1.00 49.38 88 TRP A CA 1
ATOM 648 C C . TRP A 1 88 ? 13.230 7.686 14.374 1.00 49.38 88 TRP A C 1
ATOM 650 O O . TRP A 1 88 ? 12.641 8.609 14.935 1.00 49.38 88 TRP A O 1
ATOM 660 N N . ASP A 1 89 ? 13.831 6.714 15.069 1.00 54.91 89 ASP A N 1
ATOM 661 C CA . ASP A 1 89 ? 13.888 6.567 16.541 1.00 54.91 89 ASP A CA 1
ATOM 662 C C . ASP A 1 89 ? 12.528 6.452 17.272 1.00 54.91 89 ASP A C 1
ATOM 664 O O . ASP A 1 89 ? 12.480 5.980 18.410 1.00 54.91 89 ASP A O 1
ATOM 668 N N . ARG A 1 90 ? 11.409 6.856 16.655 1.00 64.31 90 ARG A N 1
ATOM 669 C CA . ARG A 1 90 ? 10.042 6.771 17.188 1.00 64.31 90 ARG A CA 1
ATOM 670 C C . ARG A 1 90 ? 9.026 6.521 16.081 1.00 64.31 90 ARG A C 1
ATOM 672 O O . ARG A 1 90 ? 8.969 7.271 15.112 1.00 64.31 90 ARG A O 1
ATOM 679 N N . GLY A 1 91 ? 8.203 5.498 16.264 1.00 77.00 91 GLY A N 1
ATOM 680 C CA . GLY A 1 91 ? 7.038 5.190 15.443 1.00 77.00 91 GLY A CA 1
ATOM 681 C C . GLY A 1 91 ? 5.777 5.105 16.298 1.00 77.00 91 GLY A C 1
ATOM 682 O O . GLY A 1 91 ? 5.817 5.294 17.519 1.00 77.00 91 GLY A O 1
ATOM 683 N N . TRP A 1 92 ? 4.646 4.818 15.660 1.00 87.50 92 TRP A N 1
ATOM 684 C CA . TRP A 1 92 ? 3.368 4.642 16.341 1.00 87.50 92 TRP A CA 1
ATOM 685 C C . TRP A 1 92 ? 2.690 3.348 15.904 1.00 87.50 92 TRP A C 1
ATOM 687 O O . TRP A 1 92 ? 2.873 2.883 14.782 1.00 87.50 92 TRP A O 1
ATOM 697 N N . PHE A 1 93 ? 1.889 2.784 16.803 1.00 91.00 93 PHE A N 1
ATOM 698 C CA . PHE A 1 93 ? 0.877 1.801 16.453 1.00 91.00 93 PHE A CA 1
ATOM 699 C C . PHE A 1 93 ? -0.464 2.499 16.240 1.00 91.00 93 PHE A C 1
ATOM 701 O O . PHE A 1 93 ? -0.921 3.290 17.077 1.00 91.00 93 PHE A O 1
ATOM 708 N N . TYR A 1 94 ? -1.101 2.153 15.132 1.00 94.56 94 TYR A N 1
ATOM 709 C CA . TYR A 1 94 ? -2.359 2.692 14.658 1.00 94.56 94 TYR A CA 1
ATOM 710 C C . TYR A 1 94 ? -3.456 1.638 14.744 1.00 94.56 94 TYR A C 1
ATOM 712 O O . TYR A 1 94 ? -3.255 0.467 14.411 1.00 94.56 94 TYR A O 1
ATOM 720 N N . GLY A 1 95 ? -4.628 2.054 15.212 1.00 96.50 95 GLY A N 1
ATOM 721 C CA . GLY A 1 95 ? -5.872 1.302 15.075 1.00 96.50 95 GLY A CA 1
ATOM 722 C C . GLY A 1 95 ? -6.813 2.028 14.124 1.00 96.50 95 GLY A C 1
ATOM 723 O O . GLY A 1 95 ? -6.566 3.178 13.763 1.00 96.50 95 GLY A O 1
ATOM 724 N N . LEU A 1 96 ? -7.899 1.371 13.731 1.00 97.56 96 LEU A N 1
ATOM 725 C CA . LEU A 1 96 ? -8.932 1.953 12.879 1.00 97.56 96 LEU A CA 1
ATOM 726 C C . LEU A 1 96 ? -10.176 2.267 13.707 1.00 97.56 96 LEU A C 1
ATOM 728 O O . LEU A 1 96 ? -10.615 1.458 14.531 1.00 97.56 96 LEU A O 1
ATOM 732 N N . ALA A 1 97 ? -10.751 3.439 13.471 1.00 96.69 97 ALA A N 1
ATOM 733 C CA . ALA A 1 97 ? -12.022 3.866 14.037 1.00 96.69 97 ALA A CA 1
ATOM 734 C C . ALA A 1 97 ? -12.919 4.457 12.944 1.00 96.69 97 ALA A C 1
ATOM 736 O O . ALA A 1 97 ? -12.425 4.869 11.902 1.00 96.69 97 ALA A O 1
ATOM 737 N N . THR A 1 98 ? -14.226 4.533 13.172 1.00 95.44 98 THR A N 1
ATOM 738 C CA . THR A 1 98 ? -15.114 5.327 12.309 1.00 95.44 98 THR A CA 1
ATOM 739 C C . THR A 1 98 ? -14.915 6.820 12.570 1.00 95.44 98 THR A C 1
ATOM 741 O O . THR A 1 98 ? -14.406 7.214 13.628 1.00 95.44 98 THR A O 1
ATOM 744 N N . ARG A 1 99 ? -15.370 7.686 11.656 1.00 90.62 99 ARG A N 1
ATOM 745 C CA . ARG A 1 99 ? -15.362 9.150 11.870 1.00 90.62 99 ARG A CA 1
ATOM 746 C C . ARG A 1 99 ? -16.120 9.588 13.130 1.00 90.62 99 ARG A C 1
ATOM 748 O O . ARG A 1 99 ? -15.783 10.605 13.732 1.00 90.62 99 ARG A O 1
ATOM 755 N N . GLU A 1 100 ? -17.121 8.825 13.555 1.00 89.25 100 GLU A N 1
ATOM 756 C CA . GLU A 1 100 ? -17.894 9.054 14.780 1.00 89.25 100 GLU A CA 1
ATOM 757 C C . GLU A 1 100 ? -17.168 8.586 16.054 1.00 89.25 100 GLU A C 1
ATOM 759 O O . GLU A 1 100 ? -17.663 8.810 17.162 1.00 89.25 100 GLU A O 1
ATOM 764 N N . GLY A 1 101 ? -15.994 7.964 15.918 1.00 89.62 101 GLY A N 1
ATOM 765 C CA . GLY A 1 101 ? -15.152 7.520 17.025 1.00 89.62 101 GLY A CA 1
ATOM 766 C C . GLY A 1 101 ? -15.494 6.131 17.567 1.00 89.62 101 GLY A C 1
ATOM 767 O O . GLY A 1 101 ? -15.153 5.837 18.716 1.00 89.62 101 GLY A O 1
ATOM 768 N N . GLU A 1 102 ? -16.169 5.276 16.787 1.00 95.06 102 GLU A N 1
ATOM 769 C CA . GLU A 1 102 ? -16.304 3.856 17.130 1.00 95.06 102 GLU A CA 1
ATOM 770 C C . GLU A 1 102 ? -15.005 3.119 16.784 1.00 95.06 102 GLU A C 1
ATOM 772 O O . GLU A 1 102 ? -14.578 3.110 15.635 1.00 95.06 102 GLU A O 1
ATOM 777 N N . ILE A 1 103 ? -14.368 2.490 17.771 1.00 95.94 103 ILE A N 1
ATOM 778 C CA . ILE A 1 103 ? -13.131 1.723 17.579 1.00 95.94 103 ILE A CA 1
ATOM 779 C C . ILE A 1 103 ? -13.461 0.395 16.885 1.00 95.94 103 ILE A C 1
ATOM 781 O O . ILE A 1 103 ? -14.230 -0.413 17.425 1.00 95.94 103 ILE A O 1
ATOM 785 N N . ILE A 1 104 ? -12.835 0.160 15.730 1.00 97.62 104 ILE A N 1
ATOM 786 C CA . ILE A 1 104 ? -13.003 -1.038 14.898 1.00 97.62 104 ILE A CA 1
ATOM 787 C C . ILE A 1 104 ? -11.884 -2.050 15.151 1.00 97.62 104 ILE A C 1
ATOM 789 O O . ILE A 1 104 ? -12.174 -3.226 15.377 1.00 97.62 104 ILE A O 1
ATOM 793 N N . THR A 1 105 ? -10.626 -1.604 15.182 1.00 97.56 105 THR A N 1
ATOM 794 C CA . THR A 1 105 ? -9.463 -2.443 15.523 1.00 97.56 105 THR A CA 1
ATOM 795 C C . THR A 1 105 ? -8.689 -1.842 16.684 1.00 97.56 105 THR A C 1
ATOM 797 O O . THR A 1 105 ? -8.738 -0.635 16.905 1.00 97.56 105 THR A O 1
ATOM 800 N N . ASP A 1 106 ? -7.938 -2.666 17.412 1.00 95.81 106 ASP A N 1
ATOM 801 C CA . ASP A 1 106 ? -6.927 -2.148 18.334 1.00 95.81 106 ASP A CA 1
ATOM 802 C C . ASP A 1 106 ? -5.730 -1.546 17.568 1.00 95.81 106 ASP A C 1
ATOM 804 O O . ASP A 1 106 ? -5.645 -1.705 16.344 1.00 95.81 106 ASP A O 1
ATOM 808 N N . PRO A 1 107 ? -4.807 -0.845 18.258 1.00 94.19 107 PRO A N 1
ATOM 809 C CA . PRO A 1 107 ? -3.619 -0.266 17.646 1.00 94.19 107 PRO A CA 1
ATOM 810 C C . PRO A 1 107 ? -2.610 -1.361 17.305 1.00 94.19 107 PRO A C 1
ATOM 812 O O . PRO A 1 107 ? -1.778 -1.734 18.130 1.00 94.19 107 PRO A O 1
ATOM 815 N N . VAL A 1 108 ? -2.747 -1.926 16.111 1.00 92.81 108 VAL A N 1
ATOM 816 C CA . VAL A 1 108 ? -1.993 -3.102 15.656 1.00 92.81 108 VAL A CA 1
ATOM 817 C C . VAL A 1 108 ? -1.144 -2.827 14.429 1.00 92.81 108 VAL A C 1
ATOM 819 O O . VAL A 1 108 ? -0.158 -3.524 14.207 1.00 92.81 108 VAL A O 1
ATOM 822 N N . TYR A 1 109 ? -1.491 -1.799 13.662 1.00 94.06 109 TYR A N 1
ATOM 823 C CA . TYR A 1 109 ? -0.797 -1.452 12.435 1.00 94.06 109 TYR A CA 1
ATOM 824 C C . TYR A 1 109 ? 0.389 -0.542 12.742 1.00 94.06 109 TYR A C 1
ATOM 826 O O . TYR A 1 109 ? 0.259 0.409 13.505 1.00 94.06 109 TYR A O 1
ATOM 834 N N . THR A 1 110 ? 1.549 -0.811 12.159 1.00 91.00 110 THR A N 1
ATOM 835 C CA . THR A 1 110 ? 2.713 0.084 12.197 1.00 91.00 110 THR A CA 1
ATOM 836 C C . THR A 1 110 ? 2.618 1.196 11.156 1.00 91.00 110 THR A C 1
ATOM 838 O O . THR A 1 110 ? 3.232 2.243 11.344 1.00 91.00 110 THR A O 1
ATOM 841 N N . ALA A 1 111 ? 1.807 1.009 10.110 1.00 89.56 111 ALA A N 1
ATOM 842 C CA . ALA A 1 111 ? 1.409 2.063 9.184 1.00 89.56 111 ALA A CA 1
ATOM 843 C C . ALA A 1 111 ? -0.009 1.821 8.643 1.00 89.56 111 ALA A C 1
ATOM 845 O O . ALA A 1 111 ? -0.440 0.678 8.466 1.00 89.56 111 ALA A O 1
ATOM 846 N N . VAL A 1 112 ? -0.723 2.918 8.394 1.00 92.75 112 VAL A N 1
ATOM 847 C CA . VAL A 1 112 ? -2.018 2.956 7.704 1.00 92.75 112 VAL A CA 1
ATOM 848 C C . VAL A 1 112 ? -1.927 4.088 6.693 1.00 92.75 112 VAL A C 1
ATOM 850 O O . VAL A 1 112 ? -1.861 5.254 7.080 1.00 92.75 112 VAL A O 1
ATOM 853 N N . GLU A 1 113 ? -1.900 3.742 5.415 1.00 89.31 113 GLU A N 1
ATOM 854 C CA . GLU A 1 113 ? -1.655 4.679 4.319 1.00 89.31 113 GLU A CA 1
ATOM 855 C C . GLU A 1 113 ? -2.761 4.532 3.281 1.00 89.31 113 GLU A C 1
ATOM 857 O O . GLU A 1 113 ? -3.203 3.424 3.004 1.00 89.31 113 GLU A O 1
ATOM 862 N N . ALA A 1 114 ? -3.238 5.629 2.702 1.00 88.00 114 ALA A N 1
ATOM 863 C CA . ALA A 1 114 ? -4.091 5.529 1.524 1.00 88.00 114 ALA A CA 1
ATOM 864 C C . ALA A 1 114 ? -3.226 5.183 0.305 1.00 88.00 114 ALA A C 1
ATOM 866 O O . ALA A 1 114 ? -2.112 5.691 0.178 1.00 88.00 114 ALA A O 1
ATOM 867 N N . LEU A 1 115 ? -3.748 4.371 -0.615 1.00 86.31 115 LEU A N 1
ATOM 868 C CA . LEU A 1 115 ? -3.110 4.192 -1.915 1.00 86.31 115 LEU A CA 1
ATOM 869 C C . LEU A 1 115 ? -3.144 5.521 -2.667 1.00 86.31 115 LEU A C 1
ATOM 871 O O . LEU A 1 115 ? -4.220 6.022 -2.997 1.00 86.31 115 LEU A O 1
ATOM 875 N N . THR A 1 116 ? -1.977 6.095 -2.938 1.00 75.38 116 THR A N 1
ATOM 876 C CA . THR A 1 116 ? -1.855 7.405 -3.581 1.00 75.38 116 THR A CA 1
ATOM 877 C C . THR A 1 116 ? -1.211 7.307 -4.948 1.00 75.38 116 THR A C 1
ATOM 879 O O . THR A 1 116 ? -0.271 6.552 -5.173 1.00 75.38 116 THR A O 1
ATOM 882 N N . ASP A 1 117 ? -1.723 8.087 -5.895 1.00 67.44 117 ASP A N 1
ATOM 883 C CA . ASP A 1 117 ? -0.995 8.348 -7.130 1.00 67.44 117 ASP A CA 1
ATOM 884 C C . ASP A 1 117 ? 0.032 9.450 -6.863 1.00 67.44 117 ASP A C 1
ATOM 886 O O . ASP A 1 117 ? -0.325 10.615 -6.678 1.00 67.44 117 ASP A O 1
ATOM 890 N N . THR A 1 118 ? 1.303 9.059 -6.818 1.00 55.88 118 THR A N 1
ATOM 891 C CA . THR A 1 118 ? 2.460 9.958 -6.743 1.00 55.88 118 THR A CA 1
ATOM 892 C C . THR A 1 118 ? 3.125 10.090 -8.115 1.00 55.88 118 THR A C 1
ATOM 894 O O . THR A 1 118 ? 4.344 10.191 -8.251 1.00 55.88 118 THR A O 1
ATOM 897 N N . SER A 1 119 ? 2.335 10.078 -9.190 1.00 49.81 119 SER A N 1
ATOM 898 C CA . SER A 1 119 ? 2.855 10.349 -10.522 1.00 49.81 119 SER A CA 1
ATOM 899 C C . SER A 1 119 ? 3.365 11.787 -10.640 1.00 49.81 119 SER A C 1
ATOM 901 O O . SER A 1 119 ? 2.630 12.750 -10.444 1.00 49.81 119 SER A O 1
ATOM 903 N N . THR A 1 120 ? 4.605 11.940 -11.106 1.00 42.47 120 THR A N 1
ATOM 904 C CA . THR A 1 120 ? 5.168 13.249 -11.486 1.00 42.47 120 THR A CA 1
ATOM 905 C C . THR A 1 120 ? 4.493 13.844 -12.728 1.00 42.47 120 THR A C 1
ATOM 907 O O . THR A 1 120 ? 4.656 15.028 -13.017 1.00 42.47 120 THR A O 1
ATOM 910 N N . THR A 1 121 ? 3.728 13.033 -13.468 1.00 38.88 121 THR A N 1
ATOM 911 C CA . THR A 1 121 ? 3.024 13.436 -14.695 1.00 38.88 121 THR A CA 1
ATOM 912 C C . THR A 1 121 ? 1.599 13.911 -14.429 1.00 38.88 121 THR A C 1
ATOM 914 O O . THR A 1 121 ? 1.011 14.589 -15.276 1.00 38.88 121 THR A O 1
ATOM 917 N N . LEU A 1 122 ? 1.037 13.581 -13.259 1.00 40.09 122 LEU A N 1
ATOM 918 C CA . LEU A 1 122 ? -0.305 13.984 -12.877 1.00 40.09 122 LEU A CA 1
ATOM 919 C C . LEU A 1 122 ? -0.249 15.046 -11.776 1.00 40.09 122 LEU A C 1
ATOM 921 O O . LEU A 1 122 ? 0.368 14.846 -10.735 1.00 40.09 122 LEU A O 1
ATOM 925 N N . PRO A 1 123 ? -0.891 16.202 -11.984 1.00 36.00 123 PRO A N 1
ATOM 926 C CA . PRO A 1 123 ? -0.820 17.271 -11.010 1.00 36.00 123 PRO A CA 1
ATOM 927 C C . PRO A 1 123 ? -1.688 16.961 -9.763 1.00 36.00 123 PRO A C 1
ATOM 929 O O . PRO A 1 123 ? -2.917 17.009 -9.862 1.00 36.00 123 PRO A O 1
ATOM 932 N N . GLY A 1 124 ? -1.057 16.714 -8.606 1.00 47.28 124 GLY A N 1
ATOM 933 C CA . GLY A 1 124 ? -1.687 16.543 -7.280 1.00 47.28 124 GLY A CA 1
ATOM 934 C C . GLY A 1 124 ? -1.812 15.086 -6.805 1.00 47.28 124 GLY A C 1
ATOM 935 O O . GLY A 1 124 ? -2.026 14.189 -7.617 1.00 47.28 124 GLY A O 1
ATOM 936 N N . GLU A 1 125 ? -1.707 14.860 -5.489 1.00 55.12 125 GLU A N 1
ATOM 937 C CA . GLU A 1 125 ? -1.933 13.541 -4.877 1.00 55.12 125 GLU A CA 1
ATOM 938 C C . GLU A 1 125 ? -3.397 13.129 -5.069 1.00 55.12 125 GLU A C 1
ATOM 940 O O . GLU A 1 125 ? -4.321 13.823 -4.638 1.00 55.12 125 GLU A O 1
ATOM 945 N N . ARG A 1 126 ? -3.629 11.998 -5.740 1.00 55.19 126 ARG A N 1
ATOM 946 C CA . ARG A 1 126 ? -4.950 11.361 -5.765 1.00 55.19 126 ARG A CA 1
ATOM 947 C C . ARG A 1 126 ? -4.960 10.235 -4.752 1.00 55.19 126 ARG A C 1
ATOM 949 O O . ARG A 1 126 ? -4.263 9.246 -4.953 1.00 55.19 126 ARG A O 1
ATOM 956 N N . TYR A 1 127 ? -5.768 10.379 -3.711 1.00 67.00 127 TYR A N 1
ATOM 957 C CA . TYR A 1 127 ? -6.051 9.306 -2.765 1.00 67.00 127 TYR A CA 1
ATOM 958 C C . TYR A 1 127 ? -7.098 8.368 -3.375 1.00 67.00 127 TYR A C 1
ATOM 960 O O . TYR A 1 127 ? -8.161 8.815 -3.809 1.00 67.00 127 TYR A O 1
ATOM 968 N N . GLY A 1 128 ? -6.772 7.084 -3.470 1.00 71.06 128 GLY A N 1
ATOM 969 C CA . GLY A 1 128 ? -7.721 6.032 -3.813 1.00 71.06 128 GLY A CA 1
ATOM 970 C C . GLY A 1 128 ? -8.542 5.618 -2.595 1.00 71.06 128 GLY A C 1
ATOM 971 O O . GLY A 1 128 ? -8.139 5.861 -1.461 1.00 71.06 128 GLY A O 1
ATOM 972 N N . ASP A 1 129 ? -9.658 4.928 -2.830 1.00 86.94 129 ASP A N 1
ATOM 973 C CA . ASP A 1 129 ? -10.575 4.449 -1.783 1.00 86.94 129 ASP A CA 1
ATOM 974 C C . ASP A 1 129 ? -10.090 3.184 -1.053 1.00 86.94 129 ASP A C 1
ATOM 976 O O . ASP A 1 129 ? -10.886 2.412 -0.517 1.00 86.94 129 ASP A O 1
ATOM 980 N N . THR A 1 130 ? -8.770 3.000 -0.980 1.00 93.81 130 THR A N 1
ATOM 981 C CA . THR A 1 130 ? -8.116 1.816 -0.417 1.00 93.81 130 THR A CA 1
ATOM 982 C C . THR A 1 130 ? -6.975 2.198 0.509 1.00 93.81 130 THR A C 1
ATOM 984 O O . THR A 1 130 ? -6.160 3.065 0.199 1.00 93.81 130 THR A O 1
ATOM 987 N N . LEU A 1 131 ? -6.912 1.502 1.638 1.00 95.25 131 LEU A N 1
ATOM 988 C CA . LEU A 1 131 ? -5.856 1.568 2.632 1.00 95.25 131 LEU A CA 1
ATOM 989 C C . LEU A 1 131 ? -4.847 0.439 2.411 1.00 95.25 131 LEU A C 1
ATOM 991 O O . LEU A 1 131 ? -5.229 -0.726 2.298 1.00 95.25 131 LEU A O 1
ATOM 995 N N . LEU A 1 132 ? -3.566 0.786 2.436 1.00 95.19 132 LEU A N 1
ATOM 996 C CA . LEU A 1 132 ? -2.445 -0.102 2.695 1.00 95.19 132 LEU A CA 1
ATOM 997 C C . LEU A 1 132 ? -2.218 -0.182 4.210 1.00 95.19 132 LEU A C 1
ATOM 999 O O . LEU A 1 132 ? -1.946 0.816 4.880 1.00 95.19 132 LEU A O 1
ATOM 1003 N N . LEU A 1 133 ? -2.353 -1.387 4.753 1.00 96.31 133 LEU A N 1
ATOM 1004 C CA . LEU A 1 133 ? -2.211 -1.690 6.170 1.00 96.31 133 LEU A CA 1
ATOM 1005 C C . LEU A 1 133 ? -0.930 -2.489 6.391 1.00 96.31 133 LEU A C 1
ATOM 1007 O O . LEU A 1 133 ? -0.763 -3.574 5.836 1.00 96.31 133 LEU A O 1
ATOM 1011 N N . ARG A 1 134 ? -0.042 -1.983 7.244 1.00 94.00 134 ARG A N 1
ATOM 1012 C CA . ARG A 1 134 ? 1.226 -2.634 7.596 1.00 94.00 134 ARG A CA 1
ATOM 1013 C C . ARG A 1 134 ? 1.218 -3.021 9.067 1.00 94.00 134 ARG A C 1
ATOM 1015 O O . ARG A 1 134 ? 0.834 -2.219 9.912 1.00 94.00 134 ARG A O 1
ATOM 1022 N N . THR A 1 135 ? 1.657 -4.229 9.391 1.00 92.31 135 THR A N 1
ATOM 1023 C CA . THR A 1 135 ? 1.869 -4.712 10.766 1.00 92.31 135 THR A CA 1
ATOM 1024 C C . THR A 1 135 ? 3.291 -5.225 10.920 1.00 92.31 135 THR A C 1
ATOM 1026 O O . THR A 1 135 ? 3.820 -5.818 9.988 1.00 92.31 135 THR A O 1
ATOM 1029 N N . ALA A 1 136 ? 3.853 -5.093 12.118 1.00 87.19 136 ALA A N 1
ATOM 1030 C CA . ALA A 1 136 ? 5.120 -5.713 12.488 1.00 87.19 136 ALA A CA 1
ATOM 1031 C C . ALA A 1 136 ? 4.894 -7.100 13.110 1.00 87.19 136 ALA A C 1
ATOM 1033 O O . ALA A 1 136 ? 4.131 -7.241 14.070 1.00 87.19 136 ALA A O 1
ATOM 1034 N N . VAL A 1 137 ? 5.591 -8.110 12.599 1.00 86.56 137 VAL A N 1
ATOM 1035 C CA . VAL A 1 137 ? 5.649 -9.471 13.141 1.00 86.56 137 VAL A CA 1
ATOM 1036 C C . VAL A 1 137 ? 7.018 -9.696 13.773 1.00 86.56 137 VAL A C 1
ATOM 1038 O O . VAL A 1 137 ? 8.045 -9.307 13.228 1.00 86.56 137 VAL A O 1
ATOM 1041 N N . GLU A 1 138 ? 7.040 -10.306 14.956 1.00 82.88 138 GLU A N 1
ATOM 1042 C CA . GLU A 1 138 ? 8.295 -10.614 15.644 1.00 82.88 138 GLU A CA 1
ATOM 1043 C C . GLU A 1 138 ? 9.154 -11.562 14.796 1.00 82.88 138 GLU A C 1
ATOM 1045 O O . GLU A 1 138 ? 8.668 -12.589 14.319 1.00 82.88 138 GLU A O 1
ATOM 1050 N N . LEU A 1 139 ? 10.434 -11.219 14.629 1.00 78.81 139 LEU A N 1
ATOM 1051 C CA . LEU A 1 139 ? 11.392 -12.079 13.942 1.00 78.81 139 LEU A CA 1
ATOM 1052 C C . LEU A 1 139 ? 11.620 -13.372 14.730 1.00 78.81 139 LEU A C 1
ATOM 1054 O O . LEU A 1 139 ? 11.784 -13.348 15.952 1.00 78.81 139 LEU A O 1
ATOM 1058 N N . GLU A 1 140 ? 11.712 -14.503 14.026 1.00 79.38 140 GLU A N 1
ATOM 1059 C CA . GLU A 1 140 ? 12.067 -15.783 14.654 1.00 79.38 140 GLU A CA 1
ATOM 1060 C C . GLU A 1 140 ? 13.478 -15.747 15.266 1.00 79.38 140 GLU A C 1
ATOM 1062 O O . GLU A 1 140 ? 13.728 -16.325 16.329 1.00 79.38 140 GLU A O 1
ATOM 1067 N N . GLU A 1 141 ? 14.397 -15.030 14.615 1.00 80.31 141 GLU A N 1
ATOM 1068 C CA . GLU A 1 141 ? 15.765 -14.819 15.071 1.00 80.31 141 GLU A CA 1
ATOM 1069 C C . GLU A 1 141 ? 16.050 -13.330 15.250 1.00 80.31 141 GLU A C 1
ATOM 1071 O O . GLU A 1 141 ? 15.635 -12.488 14.458 1.00 80.31 141 GLU A O 1
ATOM 1076 N N . LYS A 1 142 ? 16.795 -12.986 16.304 1.00 78.75 142 LYS A N 1
ATOM 1077 C CA . LYS A 1 142 ? 17.187 -11.593 16.514 1.00 78.75 142 LYS A CA 1
ATOM 1078 C C . LYS A 1 142 ? 18.138 -11.140 15.407 1.00 78.75 142 LYS A C 1
ATOM 1080 O O . LYS A 1 142 ? 19.062 -11.894 15.090 1.00 78.75 142 LYS A O 1
ATOM 1085 N N . PRO A 1 143 ? 17.982 -9.904 14.907 1.00 76.75 143 PRO A N 1
ATOM 1086 C CA . PRO A 1 143 ? 18.893 -9.358 13.919 1.00 76.75 143 PRO A CA 1
ATOM 1087 C C . PRO A 1 143 ? 20.329 -9.384 14.446 1.00 76.75 143 PRO A C 1
ATOM 1089 O O . PRO A 1 143 ? 20.586 -9.144 15.631 1.00 76.75 143 PRO A O 1
ATOM 1092 N N . ALA A 1 144 ? 21.269 -9.716 13.561 1.00 78.38 144 ALA A N 1
ATOM 1093 C CA . ALA A 1 144 ? 22.685 -9.800 13.908 1.00 78.38 144 ALA A CA 1
ATOM 1094 C C . ALA A 1 144 ? 23.307 -8.414 14.144 1.00 78.38 144 ALA A C 1
ATOM 1096 O O . ALA A 1 144 ? 24.288 -8.298 14.883 1.00 78.38 144 ALA A O 1
ATOM 1097 N N . GLU A 1 145 ? 22.737 -7.380 13.524 1.00 74.06 145 GLU A N 1
ATOM 1098 C CA . GLU A 1 145 ? 23.216 -6.003 13.560 1.00 74.06 145 GLU A CA 1
ATOM 1099 C C . GLU A 1 145 ? 22.053 -5.044 13.844 1.00 74.06 145 GLU A C 1
ATOM 1101 O O . GLU A 1 145 ? 20.940 -5.255 13.372 1.00 74.06 145 GLU A O 1
ATOM 1106 N N . ASP A 1 146 ? 22.310 -3.973 14.599 1.00 71.62 146 ASP A N 1
ATOM 1107 C CA . ASP A 1 146 ? 21.265 -3.051 15.076 1.00 71.62 146 ASP A CA 1
ATOM 1108 C C . ASP A 1 146 ? 20.571 -2.249 13.957 1.00 71.62 146 ASP A C 1
ATOM 1110 O O . ASP A 1 146 ? 19.512 -1.675 14.197 1.00 71.62 146 ASP A O 1
ATOM 1114 N N . TRP A 1 147 ? 21.170 -2.182 12.760 1.00 66.88 147 TRP A N 1
ATOM 1115 C CA . TRP A 1 147 ? 20.592 -1.503 11.593 1.00 66.88 147 TRP A CA 1
ATOM 1116 C C . TRP A 1 147 ? 19.615 -2.383 10.807 1.00 66.88 147 TRP A C 1
ATOM 1118 O O . TRP A 1 147 ? 18.908 -1.868 9.946 1.00 66.88 147 TRP A O 1
ATOM 1128 N N . MET A 1 148 ? 19.604 -3.696 11.056 1.00 66.69 148 MET A N 1
ATOM 1129 C CA . MET A 1 148 ? 18.681 -4.603 10.382 1.00 66.69 148 MET A CA 1
ATOM 1130 C C . MET A 1 148 ? 17.257 -4.411 10.928 1.00 66.69 148 MET A C 1
ATOM 1132 O O . MET A 1 148 ? 17.102 -4.041 12.100 1.00 66.69 148 MET A O 1
ATOM 1136 N N . PRO A 1 149 ? 16.221 -4.723 10.126 1.00 70.00 149 PRO A N 1
ATOM 1137 C CA . PRO A 1 149 ? 14.840 -4.696 10.586 1.00 70.00 149 PRO A CA 1
ATOM 1138 C C . PRO A 1 149 ? 14.678 -5.490 11.886 1.00 70.00 149 PRO A C 1
ATOM 1140 O O . PRO A 1 149 ? 15.281 -6.550 12.072 1.00 70.00 149 PRO A O 1
ATOM 1143 N N . LYS A 1 150 ? 13.883 -4.963 12.820 1.00 74.56 150 LYS A N 1
ATOM 1144 C CA . LYS A 1 150 ? 13.616 -5.610 14.122 1.00 74.56 150 LYS A CA 1
ATOM 1145 C C . LYS A 1 150 ? 12.356 -6.476 14.109 1.00 74.56 150 LYS A C 1
ATOM 1147 O O . LYS A 1 150 ? 12.064 -7.151 15.097 1.00 74.56 150 LYS A O 1
ATOM 1152 N N . TYR A 1 151 ? 11.613 -6.418 13.017 1.00 80.88 151 TYR A N 1
ATOM 1153 C CA . TYR A 1 151 ? 10.365 -7.114 12.765 1.00 80.88 151 TYR A CA 1
ATOM 1154 C C . TYR A 1 151 ? 10.269 -7.420 11.274 1.00 80.88 151 TYR A C 1
ATOM 1156 O O . TYR A 1 151 ? 10.850 -6.713 10.455 1.00 80.88 151 TYR A O 1
ATOM 1164 N N . ASP A 1 152 ? 9.518 -8.463 10.958 1.00 84.69 152 ASP A N 1
ATOM 1165 C CA . ASP A 1 152 ? 9.031 -8.729 9.615 1.00 84.69 152 ASP A CA 1
ATOM 1166 C C . ASP A 1 152 ? 7.810 -7.852 9.356 1.00 84.69 152 ASP A C 1
ATOM 1168 O O . ASP A 1 152 ? 6.882 -7.821 10.171 1.00 84.69 152 ASP A O 1
ATOM 1172 N N . ASP A 1 153 ? 7.758 -7.194 8.207 1.00 87.62 153 ASP A N 1
ATOM 1173 C CA . ASP A 1 153 ? 6.535 -6.526 7.798 1.00 87.62 153 ASP A CA 1
ATOM 1174 C C . ASP A 1 153 ? 5.514 -7.532 7.262 1.00 87.62 153 ASP A C 1
ATOM 1176 O O . ASP A 1 153 ? 5.830 -8.544 6.627 1.00 87.62 153 ASP A O 1
ATOM 1180 N N . ARG A 1 154 ? 4.244 -7.263 7.561 1.00 93.88 154 ARG A N 1
ATOM 1181 C CA . ARG A 1 154 ? 3.118 -7.881 6.868 1.00 93.88 154 ARG A CA 1
ATOM 1182 C C . ARG A 1 154 ? 2.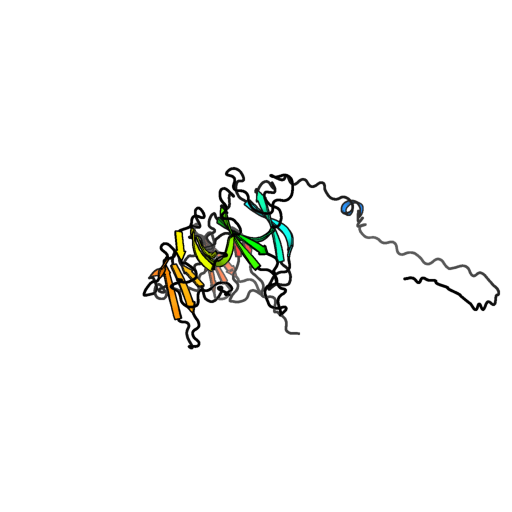195 -6.807 6.349 1.00 93.88 154 ARG A C 1
ATOM 1184 O O . ARG A 1 154 ? 1.878 -5.867 7.079 1.00 93.88 154 ARG A O 1
ATOM 1191 N N . TYR A 1 155 ? 1.748 -6.990 5.119 1.00 95.69 155 TYR A N 1
ATOM 1192 C CA . TYR A 1 155 ? 0.895 -6.049 4.417 1.00 95.69 155 TYR A CA 1
ATOM 1193 C C . TYR A 1 155 ? -0.460 -6.664 4.095 1.00 95.69 155 TYR A C 1
ATOM 1195 O O . TYR A 1 155 ? -0.594 -7.882 3.940 1.00 95.69 155 TYR A O 1
ATOM 1203 N N . GLY A 1 156 ? -1.443 -5.785 3.962 1.00 97.06 156 GLY A N 1
ATOM 1204 C CA . GLY A 1 156 ? -2.778 -6.077 3.477 1.00 97.06 156 GLY A CA 1
ATOM 1205 C C . GLY A 1 156 ? -3.429 -4.810 2.939 1.00 97.06 156 GLY A C 1
ATOM 1206 O O . GLY A 1 156 ? -3.119 -3.699 3.363 1.00 97.06 156 GLY A O 1
ATOM 1207 N N . LEU A 1 157 ? -4.344 -4.980 1.995 1.00 97.62 157 LEU A N 1
ATOM 1208 C CA . LEU A 1 157 ? -5.233 -3.929 1.510 1.00 97.62 157 LEU A CA 1
ATOM 1209 C C . LEU A 1 157 ? -6.616 -4.034 2.153 1.00 97.62 157 LEU A C 1
ATOM 1211 O O . LEU A 1 157 ? -7.127 -5.145 2.347 1.00 97.62 157 LEU A O 1
ATOM 1215 N N . ALA A 1 158 ? -7.235 -2.887 2.412 1.00 97.94 158 ALA A N 1
ATOM 1216 C CA . ALA A 1 158 ? -8.626 -2.767 2.831 1.00 97.94 158 ALA A CA 1
ATOM 1217 C C . ALA A 1 158 ? -9.317 -1.600 2.128 1.00 97.94 158 ALA A C 1
ATOM 1219 O O . ALA A 1 158 ? -8.685 -0.580 1.873 1.00 97.94 158 ALA A O 1
ATOM 1220 N N . ALA A 1 159 ? -10.625 -1.695 1.911 1.00 96.88 159 ALA A N 1
ATOM 1221 C CA . ALA A 1 159 ? -11.411 -0.527 1.525 1.00 96.88 159 ALA A CA 1
ATOM 1222 C C . ALA A 1 159 ? -11.309 0.566 2.602 1.00 96.88 159 ALA A C 1
ATOM 1224 O O . ALA A 1 159 ? -11.318 0.253 3.798 1.00 96.88 159 ALA A O 1
ATOM 1225 N N . MET A 1 160 ? -11.312 1.844 2.212 1.00 94.62 160 MET A N 1
ATOM 1226 C CA . MET A 1 160 ? -11.394 2.962 3.165 1.00 94.62 160 MET A CA 1
ATOM 1227 C C . MET A 1 160 ? -12.677 2.923 4.001 1.00 94.62 160 MET A C 1
ATOM 1229 O O . MET A 1 160 ? -12.683 3.422 5.121 1.00 94.62 160 MET A O 1
ATOM 1233 N N . ASP A 1 161 ? -13.753 2.311 3.502 1.00 95.31 161 ASP A N 1
ATOM 1234 C CA . ASP A 1 161 ? -14.990 2.095 4.262 1.00 95.31 161 ASP A CA 1
ATOM 1235 C C . ASP A 1 161 ? -15.028 0.762 5.038 1.00 95.31 161 ASP A C 1
ATOM 1237 O O . ASP A 1 161 ? -16.007 0.451 5.716 1.00 95.31 161 ASP A O 1
ATOM 1241 N N . GLY A 1 162 ? -13.967 -0.044 4.933 1.00 96.88 162 GLY A N 1
ATOM 1242 C CA . GLY A 1 162 ? -13.833 -1.361 5.549 1.00 96.88 162 GLY A CA 1
ATOM 1243 C C . GLY A 1 162 ? -14.766 -2.450 5.010 1.00 96.88 162 GLY A C 1
ATOM 1244 O O . GLY A 1 162 ? -14.869 -3.504 5.643 1.00 96.88 162 GLY A O 1
ATOM 1245 N N . SER A 1 163 ? -15.418 -2.248 3.861 1.00 97.50 163 SER A N 1
ATOM 1246 C CA . SER A 1 163 ? -16.292 -3.247 3.220 1.00 97.50 163 SER A CA 1
ATOM 1247 C C . SER A 1 163 ? -15.552 -4.512 2.767 1.00 97.50 163 SER A C 1
ATOM 1249 O O . SER A 1 163 ? -16.134 -5.598 2.724 1.00 97.50 163 SER A O 1
ATOM 1251 N N . TRP A 1 164 ? -14.249 -4.414 2.497 1.00 98.06 164 TRP A N 1
ATOM 1252 C CA . TRP A 1 164 ? -13.386 -5.550 2.185 1.00 98.06 164 TRP A CA 1
ATOM 1253 C C . TRP A 1 164 ? -11.994 -5.398 2.806 1.00 98.06 164 TRP A C 1
ATOM 1255 O O . TRP A 1 164 ? -11.546 -4.298 3.127 1.00 98.06 164 TRP A O 1
ATOM 1265 N N . TYR A 1 165 ? -11.320 -6.534 2.999 1.00 98.19 165 TYR A N 1
ATOM 1266 C CA . TYR A 1 165 ? -9.968 -6.633 3.545 1.00 98.19 165 TYR A CA 1
ATOM 1267 C C . TYR A 1 165 ? -9.323 -7.941 3.085 1.00 98.19 165 TYR A C 1
ATOM 1269 O O . TYR A 1 165 ? -9.975 -8.986 3.064 1.00 98.19 165 TYR A O 1
ATOM 1277 N N . THR A 1 166 ? -8.046 -7.874 2.727 1.00 97.94 166 THR A N 1
ATOM 1278 C CA . THR A 1 166 ? -7.286 -8.995 2.147 1.00 97.94 166 THR A CA 1
ATOM 1279 C C . THR A 1 166 ? -6.523 -9.827 3.182 1.00 97.94 166 THR A C 1
ATOM 1281 O O . THR A 1 166 ? -6.108 -10.941 2.871 1.00 97.94 166 THR A O 1
ATOM 1284 N N . GLY A 1 167 ? -6.405 -9.352 4.428 1.00 95.81 167 GLY A N 1
ATOM 1285 C CA . GLY A 1 167 ? -5.573 -9.990 5.453 1.00 95.81 167 GLY A CA 1
ATOM 1286 C C . GLY A 1 167 ? -4.118 -9.508 5.421 1.00 95.81 167 GLY A C 1
ATOM 1287 O O . GLY A 1 167 ? -3.644 -9.033 4.395 1.00 95.81 167 GLY A O 1
ATOM 1288 N N . GLN A 1 168 ? -3.393 -9.686 6.531 1.00 94.19 168 GLN A N 1
ATOM 1289 C CA . GLN A 1 168 ? -1.947 -9.418 6.616 1.00 94.19 168 GLN A CA 1
ATOM 1290 C C . GLN A 1 168 ? -1.140 -10.606 6.065 1.00 94.19 168 GLN A C 1
ATOM 1292 O O . GLN A 1 168 ? -0.436 -11.293 6.808 1.00 94.19 168 GLN A O 1
ATOM 1297 N N . VAL A 1 169 ? -1.320 -10.907 4.778 1.00 95.31 169 VAL A N 1
ATOM 1298 C CA . VAL A 1 169 ? -0.813 -12.135 4.132 1.00 95.31 169 VAL A CA 1
ATOM 1299 C C . VAL A 1 169 ? 0.329 -11.892 3.142 1.00 95.31 169 VAL A C 1
ATOM 1301 O O . VAL A 1 169 ? 0.772 -12.833 2.491 1.00 95.31 169 VAL A O 1
ATOM 1304 N N . PHE A 1 170 ? 0.827 -10.660 3.047 1.00 96.50 170 PHE A N 1
ATOM 1305 C CA . PHE A 1 170 ? 1.917 -10.284 2.145 1.00 96.50 170 PHE A CA 1
ATOM 1306 C C . PHE A 1 170 ? 3.174 -9.909 2.928 1.00 96.50 170 PHE A C 1
ATOM 1308 O O . PHE A 1 170 ? 3.059 -9.258 3.965 1.00 96.50 170 PHE A O 1
ATOM 1315 N N . SER A 1 171 ? 4.354 -10.327 2.467 1.00 93.00 171 SER A N 1
ATOM 1316 C CA . SER A 1 171 ? 5.640 -10.056 3.126 1.00 93.00 171 SER A CA 1
ATOM 1317 C C . SER A 1 171 ? 6.232 -8.707 2.736 1.00 93.00 171 SER A C 1
ATOM 1319 O O . SER A 1 171 ? 6.817 -8.040 3.580 1.00 93.00 171 SER A O 1
ATOM 1321 N N . ASP A 1 172 ? 6.039 -8.285 1.486 1.00 90.94 172 ASP A N 1
ATOM 1322 C CA . ASP A 1 172 ? 6.647 -7.076 0.935 1.00 90.94 172 ASP A CA 1
ATOM 1323 C C . ASP A 1 172 ? 5.657 -6.342 0.037 1.00 90.94 172 ASP A C 1
ATOM 1325 O O . ASP A 1 172 ? 4.968 -6.967 -0.769 1.00 90.94 172 ASP A O 1
ATOM 1329 N N . CYS A 1 173 ? 5.634 -5.013 0.123 1.00 92.06 173 CYS A N 1
ATOM 1330 C CA . CYS A 1 173 ? 4.978 -4.149 -0.853 1.00 92.06 173 CYS A CA 1
ATOM 1331 C C . CYS A 1 173 ? 6.030 -3.637 -1.843 1.00 92.06 173 CYS A C 1
ATOM 1333 O O . CYS A 1 173 ? 6.851 -2.796 -1.483 1.00 92.06 173 CYS A O 1
ATOM 1335 N N . VAL A 1 174 ? 6.006 -4.133 -3.083 1.00 92.06 174 VAL A N 1
ATOM 1336 C CA . VAL A 1 174 ? 6.958 -3.740 -4.136 1.00 92.06 174 VAL A CA 1
ATOM 1337 C C . VAL A 1 174 ? 6.665 -2.321 -4.597 1.00 92.06 174 VAL A C 1
ATOM 1339 O O . VAL A 1 174 ? 7.545 -1.470 -4.634 1.00 92.06 174 VAL A O 1
ATOM 1342 N N . CYS A 1 175 ? 5.411 -2.060 -4.953 1.00 89.56 175 CYS A N 1
ATOM 1343 C CA . CYS A 1 175 ? 4.956 -0.753 -5.397 1.00 89.56 175 CYS A CA 1
ATOM 1344 C C . CYS A 1 175 ? 3.438 -0.644 -5.225 1.00 89.56 175 CYS A C 1
ATOM 1346 O O . CYS A 1 175 ? 2.729 -1.654 -5.210 1.00 89.56 175 CYS A O 1
ATOM 1348 N N . SER A 1 176 ? 2.927 0.578 -5.077 1.00 89.69 176 SER A N 1
ATOM 1349 C CA . SER A 1 176 ? 1.487 0.808 -4.990 1.00 89.69 176 SER A CA 1
ATOM 1350 C C . SER A 1 176 ? 1.073 2.183 -5.512 1.00 89.69 176 SER A C 1
ATOM 1352 O O . SER A 1 176 ? 1.840 3.142 -5.436 1.00 89.69 176 SER A O 1
ATOM 1354 N N . ASN A 1 177 ? -0.139 2.265 -6.061 1.00 85.75 177 ASN A N 1
ATOM 1355 C CA . ASN A 1 177 ? -0.837 3.505 -6.390 1.00 85.75 177 ASN A CA 1
ATOM 1356 C C . ASN A 1 177 ? -2.360 3.266 -6.424 1.00 85.75 177 ASN A C 1
ATOM 1358 O O . ASN A 1 177 ? -2.845 2.196 -6.061 1.00 85.75 177 ASN A O 1
ATOM 1362 N N . THR A 1 178 ? -3.142 4.237 -6.902 1.00 86.38 178 THR A N 1
ATOM 1363 C CA . THR A 1 178 ? -4.612 4.098 -6.984 1.00 86.38 178 THR A CA 1
ATOM 1364 C C . THR A 1 178 ? -5.109 2.953 -7.880 1.00 86.38 178 THR A C 1
ATOM 1366 O O . THR A 1 178 ? -6.242 2.507 -7.706 1.00 86.38 178 THR A O 1
ATOM 1369 N N . PHE A 1 179 ? -4.299 2.448 -8.818 1.00 88.56 179 PHE A N 1
ATOM 1370 C CA . PHE A 1 179 ? -4.646 1.268 -9.617 1.00 88.56 179 PHE A CA 1
ATOM 1371 C C . PHE A 1 179 ? -4.585 -0.021 -8.783 1.00 88.56 179 PHE A C 1
ATOM 1373 O O . PHE A 1 179 ? -5.387 -0.937 -8.992 1.00 88.56 179 PHE A O 1
ATOM 1380 N N . GLY A 1 180 ? -3.664 -0.088 -7.822 1.00 93.12 180 GLY A N 1
ATOM 1381 C CA . GLY A 1 180 ? -3.470 -1.240 -6.956 1.00 93.12 180 GLY A CA 1
ATOM 1382 C C . GLY A 1 180 ? -2.061 -1.328 -6.392 1.00 93.12 180 GLY A C 1
ATOM 1383 O O . GLY A 1 180 ? -1.298 -0.365 -6.437 1.00 93.12 180 GLY A O 1
ATOM 1384 N N . ALA A 1 181 ? -1.717 -2.500 -5.870 1.00 94.56 181 ALA A N 1
ATOM 1385 C CA . ALA A 1 181 ? -0.412 -2.750 -5.275 1.00 94.56 181 ALA A CA 1
ATOM 1386 C C . ALA A 1 181 ? 0.131 -4.120 -5.686 1.00 94.56 181 ALA A C 1
ATOM 1388 O O . ALA A 1 181 ? -0.613 -5.105 -5.737 1.00 94.56 181 ALA A O 1
ATOM 1389 N N . LEU A 1 182 ? 1.430 -4.150 -5.978 1.00 96.69 182 LEU A N 1
ATOM 1390 C CA . LEU A 1 182 ? 2.192 -5.363 -6.233 1.00 96.69 182 LEU A CA 1
ATOM 1391 C C . LEU A 1 182 ? 2.874 -5.785 -4.936 1.00 96.69 182 LEU A C 1
ATOM 1393 O O . LEU A 1 182 ? 3.628 -5.011 -4.342 1.00 96.69 182 LEU A O 1
ATOM 1397 N N . PHE A 1 183 ? 2.626 -7.020 -4.523 1.00 97.19 183 PHE A N 1
ATOM 1398 C CA . PHE A 1 183 ? 3.177 -7.602 -3.310 1.00 97.19 183 PHE A CA 1
ATOM 1399 C C . PHE A 1 183 ? 4.010 -8.839 -3.605 1.00 97.19 183 PHE A C 1
ATOM 1401 O O . PHE A 1 183 ? 3.828 -9.485 -4.636 1.00 97.19 183 PHE A O 1
ATOM 1408 N N . PHE A 1 184 ? 4.840 -9.210 -2.638 1.00 97.50 184 PHE A N 1
ATOM 1409 C CA . PHE A 1 184 ? 5.216 -10.600 -2.431 1.00 97.50 184 PHE A CA 1
ATOM 1410 C C . PHE A 1 184 ? 4.326 -11.232 -1.365 1.00 97.50 184 PHE A C 1
ATOM 1412 O O . PHE A 1 184 ? 4.055 -10.615 -0.331 1.00 97.50 184 PHE A O 1
ATOM 1419 N N . ASP A 1 185 ? 3.848 -12.449 -1.608 1.00 96.62 185 ASP A N 1
ATOM 1420 C CA . ASP A 1 185 ? 3.199 -13.243 -0.567 1.00 96.62 185 ASP A CA 1
ATOM 1421 C C . ASP A 1 185 ? 4.205 -14.066 0.253 1.00 96.62 185 ASP A C 1
ATOM 1423 O O . ASP A 1 185 ? 5.411 -14.047 0.014 1.00 96.62 185 ASP A O 1
ATOM 1427 N N . LEU A 1 186 ? 3.708 -14.794 1.257 1.00 93.56 186 LEU A N 1
ATOM 1428 C CA . LEU A 1 186 ? 4.560 -15.577 2.160 1.00 93.56 186 LEU A CA 1
ATOM 1429 C C . LEU A 1 186 ? 5.260 -16.772 1.490 1.00 93.56 186 LEU A C 1
ATOM 1431 O O . LEU A 1 186 ? 6.170 -17.343 2.093 1.00 93.56 186 LEU A O 1
ATOM 1435 N N . GLU A 1 187 ? 4.824 -17.185 0.299 1.00 95.56 187 GLU A N 1
ATOM 1436 C CA . GLU A 1 187 ? 5.468 -18.239 -0.493 1.00 95.56 187 GLU A CA 1
ATOM 1437 C C . GLU A 1 187 ? 6.518 -17.660 -1.461 1.00 95.56 187 GLU A C 1
ATOM 1439 O O . GLU A 1 187 ? 7.302 -18.418 -2.033 1.00 95.56 187 GLU A O 1
ATOM 1444 N N . GLY A 1 188 ? 6.604 -16.328 -1.565 1.00 95.69 188 GLY A N 1
ATOM 1445 C CA . GLY A 1 188 ? 7.523 -15.605 -2.443 1.00 95.69 188 GLY A CA 1
ATOM 1446 C C . GLY A 1 188 ? 6.950 -15.330 -3.832 1.00 95.69 188 GLY A C 1
ATOM 1447 O O . GLY A 1 188 ? 7.683 -14.862 -4.703 1.00 95.69 188 GLY A O 1
ATOM 1448 N N . ASP A 1 189 ? 5.664 -15.605 -4.055 1.00 98.06 189 ASP A N 1
ATOM 1449 C CA . ASP A 1 189 ? 4.998 -15.282 -5.313 1.00 98.06 189 ASP A CA 1
ATOM 1450 C C . ASP A 1 189 ? 4.790 -13.770 -5.420 1.00 98.06 189 ASP A C 1
ATOM 1452 O O . ASP A 1 189 ? 4.419 -13.110 -4.445 1.00 98.06 189 ASP A O 1
ATOM 1456 N N . ALA A 1 190 ? 4.954 -13.224 -6.625 1.00 98.06 190 ALA A N 1
ATOM 1457 C CA . ALA A 1 190 ? 4.612 -11.836 -6.907 1.00 98.06 190 ALA A CA 1
ATOM 1458 C C . ALA A 1 190 ? 3.127 -11.739 -7.288 1.00 98.06 190 ALA A C 1
ATOM 1460 O O . ALA A 1 190 ? 2.678 -12.378 -8.243 1.00 98.06 190 ALA A O 1
ATOM 1461 N N . VAL A 1 191 ? 2.359 -10.931 -6.558 1.00 98.44 191 VAL A N 1
ATOM 1462 C CA . VAL A 1 191 ? 0.896 -10.863 -6.662 1.00 98.44 191 VAL A CA 1
ATOM 1463 C C . VAL A 1 191 ? 0.448 -9.422 -6.833 1.00 98.44 191 VAL A C 1
ATOM 1465 O O . VAL A 1 191 ? 0.693 -8.579 -5.971 1.00 98.44 191 VAL A O 1
ATOM 1468 N N . MET A 1 192 ? -0.260 -9.136 -7.924 1.00 98.12 192 MET A N 1
ATOM 1469 C CA . MET A 1 192 ? -0.862 -7.823 -8.138 1.00 98.12 192 MET A CA 1
ATOM 1470 C C . MET A 1 192 ? -2.318 -7.824 -7.695 1.00 98.12 192 MET A C 1
ATOM 1472 O O . MET A 1 192 ? -3.135 -8.600 -8.203 1.00 98.12 192 MET A O 1
ATOM 1476 N N . LEU A 1 193 ? -2.663 -6.908 -6.795 1.00 98.06 193 LEU A N 1
ATOM 1477 C CA . LEU A 1 193 ? -4.028 -6.701 -6.328 1.00 98.06 193 LEU A CA 1
ATOM 1478 C C . LEU A 1 193 ? -4.622 -5.420 -6.899 1.00 98.06 193 LEU A C 1
ATOM 1480 O O . LEU A 1 193 ? -3.940 -4.405 -7.023 1.00 98.06 193 LEU A O 1
ATOM 1484 N N . SER A 1 194 ? -5.919 -5.451 -7.197 1.00 95.81 194 SER A N 1
ATOM 1485 C CA . SER A 1 194 ? -6.667 -4.256 -7.575 1.00 95.81 194 SER A CA 1
ATOM 1486 C C . SER A 1 194 ? -6.856 -3.322 -6.383 1.00 95.81 194 SER A C 1
ATOM 1488 O O . SER A 1 194 ? -7.274 -3.749 -5.308 1.00 95.81 194 SER A O 1
ATOM 1490 N N . GLY A 1 195 ? -6.634 -2.029 -6.606 1.00 92.81 195 GLY A N 1
ATOM 1491 C CA . GLY A 1 195 ? -6.966 -0.983 -5.644 1.00 92.81 195 GLY A CA 1
ATOM 1492 C C . GLY A 1 195 ? -8.467 -0.696 -5.532 1.00 92.81 195 GLY A C 1
ATOM 1493 O O . GLY A 1 195 ? -8.850 0.040 -4.637 1.00 92.81 195 GLY A O 1
ATOM 1494 N N . GLU A 1 196 ? -9.323 -1.239 -6.404 1.00 91.50 196 GLU A N 1
ATOM 1495 C CA . GLU A 1 196 ? -10.778 -1.001 -6.364 1.00 91.50 196 GLU A CA 1
ATOM 1496 C C . GLU A 1 196 ? -11.490 -1.944 -5.382 1.00 91.50 196 GLU A C 1
ATOM 1498 O O . GLU A 1 196 ? -12.346 -1.525 -4.604 1.00 91.50 196 GLU A O 1
ATOM 1503 N N . ASP A 1 197 ? -11.143 -3.230 -5.423 1.00 94.50 197 ASP A N 1
ATOM 1504 C CA . ASP A 1 197 ? -11.877 -4.294 -4.730 1.00 94.50 197 ASP A CA 1
ATOM 1505 C C . ASP A 1 197 ? -10.969 -5.332 -4.046 1.00 94.50 197 ASP A C 1
ATOM 1507 O O . ASP A 1 197 ? -11.453 -6.341 -3.529 1.00 94.50 197 ASP A O 1
ATOM 1511 N N . GLY A 1 198 ? -9.650 -5.113 -4.059 1.00 95.88 198 GLY A N 1
ATOM 1512 C CA . GLY A 1 198 ? -8.667 -6.003 -3.444 1.00 95.88 198 GLY A CA 1
ATOM 1513 C C .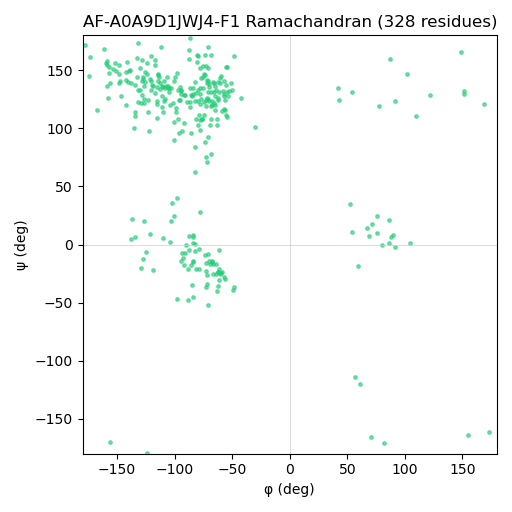 GLY A 1 198 ? -8.507 -7.353 -4.142 1.00 95.88 198 GLY A C 1
ATOM 1514 O O . GLY A 1 198 ? -7.824 -8.229 -3.606 1.00 95.88 198 GLY A O 1
ATOM 1515 N N . ARG A 1 199 ? -9.126 -7.576 -5.311 1.00 97.25 199 ARG A N 1
ATOM 1516 C CA . ARG A 1 199 ? -9.017 -8.865 -6.007 1.00 97.25 199 ARG A CA 1
ATOM 1517 C C . ARG A 1 199 ? -7.649 -9.033 -6.655 1.00 97.25 199 ARG A C 1
ATOM 1519 O O . ARG A 1 199 ? -7.079 -8.082 -7.189 1.00 97.25 199 ARG A O 1
ATOM 1526 N N . GLU A 1 200 ? -7.183 -10.275 -6.699 1.00 98.31 200 GLU A N 1
ATOM 1527 C CA . GLU A 1 200 ? -6.006 -10.648 -7.481 1.00 98.31 200 GLU A CA 1
ATOM 1528 C C . GLU A 1 200 ? -6.263 -10.401 -8.976 1.00 98.31 200 GLU A C 1
ATOM 1530 O O . GLU A 1 200 ? -7.271 -10.846 -9.541 1.00 98.31 200 GLU A O 1
ATOM 1535 N N . LEU A 1 201 ? -5.365 -9.645 -9.607 1.00 98.25 201 LEU A N 1
ATOM 1536 C CA . LEU A 1 201 ? -5.358 -9.404 -11.048 1.00 98.25 201 LEU A CA 1
ATOM 1537 C C . LEU A 1 201 ? -4.558 -10.491 -11.764 1.00 98.25 201 LEU A C 1
ATOM 1539 O O . LEU A 1 201 ? -5.031 -11.055 -12.752 1.00 98.25 201 LEU A O 1
ATOM 1543 N N . TRP A 1 202 ? -3.368 -10.784 -11.245 1.00 98.56 202 TRP A N 1
ATOM 1544 C CA . TRP A 1 202 ? -2.462 -11.814 -11.735 1.00 98.56 202 TRP A CA 1
ATOM 1545 C C . TRP A 1 202 ? -1.434 -12.175 -10.660 1.00 98.56 202 TRP A C 1
ATOM 1547 O O . TRP A 1 202 ? -1.282 -11.477 -9.653 1.00 98.56 202 TRP A O 1
ATOM 1557 N N . ARG A 1 203 ? -0.718 -13.269 -10.927 1.00 98.31 203 ARG A N 1
ATOM 1558 C CA . ARG A 1 203 ? 0.335 -13.828 -10.086 1.00 98.31 203 ARG A CA 1
ATOM 1559 C C . ARG A 1 203 ? 1.475 -14.366 -10.943 1.00 98.31 203 ARG A C 1
ATOM 1561 O O . ARG A 1 203 ? 1.222 -14.977 -11.985 1.00 98.31 203 ARG A O 1
ATOM 1568 N N . TRP A 1 204 ? 2.701 -14.171 -10.476 1.00 98.62 204 TRP A N 1
ATOM 1569 C CA . TRP A 1 204 ? 3.870 -14.918 -10.923 1.00 98.62 204 TRP A CA 1
ATOM 1570 C C . TRP A 1 204 ? 4.353 -15.815 -9.789 1.00 98.62 204 TRP A C 1
ATOM 1572 O O . TRP A 1 204 ? 4.585 -15.330 -8.683 1.00 98.62 204 TRP A O 1
ATOM 1582 N N . ASP A 1 205 ? 4.515 -17.103 -10.083 1.00 98.12 205 ASP A N 1
ATOM 1583 C CA . ASP A 1 205 ? 5.089 -18.055 -9.133 1.00 98.12 205 ASP A CA 1
ATOM 1584 C C . ASP A 1 205 ? 6.524 -17.622 -8.774 1.00 98.12 205 ASP A C 1
ATOM 1586 O O . ASP A 1 205 ? 7.261 -17.169 -9.658 1.00 98.12 205 ASP A O 1
ATOM 1590 N N . ALA A 1 206 ? 6.946 -17.813 -7.522 1.00 96.38 206 ALA A N 1
ATOM 1591 C CA . ALA A 1 206 ? 8.258 -17.400 -7.005 1.00 96.38 206 ALA A CA 1
ATOM 1592 C C . ALA A 1 206 ? 9.441 -17.836 -7.898 1.00 96.38 206 ALA A C 1
ATOM 1594 O O . ALA A 1 206 ? 10.375 -17.076 -8.145 1.00 96.38 206 ALA A O 1
ATOM 1595 N N . ASP A 1 207 ? 9.367 -19.050 -8.454 1.00 95.94 207 ASP A N 1
ATOM 1596 C CA . ASP A 1 207 ? 10.405 -19.633 -9.318 1.00 95.94 207 ASP A CA 1
ATOM 1597 C C . ASP A 1 207 ? 10.323 -19.173 -10.794 1.00 95.94 207 ASP A C 1
ATOM 1599 O O . ASP A 1 207 ? 11.093 -19.640 -11.642 1.00 95.94 207 ASP A O 1
ATOM 1603 N N . ALA A 1 208 ? 9.363 -18.311 -11.139 1.00 96.19 208 ALA A N 1
ATOM 1604 C CA . ALA A 1 208 ? 9.021 -17.936 -12.511 1.00 96.19 208 ALA A CA 1
ATOM 1605 C C . ALA A 1 208 ? 8.779 -16.428 -12.705 1.00 96.19 208 ALA A C 1
ATOM 1607 O O . ALA A 1 208 ? 8.133 -16.033 -13.679 1.00 96.19 208 ALA A O 1
ATOM 1608 N N . ILE A 1 209 ? 9.314 -15.585 -11.819 1.00 96.88 209 ILE A N 1
ATOM 1609 C CA . ILE A 1 209 ? 9.236 -14.126 -11.948 1.00 96.88 209 ILE A CA 1
ATOM 1610 C C . ILE A 1 209 ? 10.068 -13.679 -13.164 1.00 96.88 209 ILE A C 1
ATOM 1612 O O . ILE A 1 209 ? 11.274 -13.929 -13.215 1.00 96.88 209 ILE A O 1
ATOM 1616 N N . PRO A 1 210 ? 9.455 -13.024 -14.167 1.00 95.69 210 PRO A N 1
ATOM 1617 C CA . PRO A 1 210 ? 10.123 -12.673 -15.419 1.00 95.69 210 PRO A CA 1
ATOM 1618 C C . PRO A 1 210 ? 10.936 -11.367 -15.346 1.00 95.69 210 PRO A C 1
ATOM 1620 O O . PRO A 1 210 ? 11.423 -10.906 -16.377 1.00 95.69 210 PRO A O 1
ATOM 1623 N N . VAL A 1 211 ? 11.066 -10.760 -14.162 1.00 92.94 211 VAL A N 1
ATOM 1624 C CA . VAL A 1 211 ? 11.795 -9.506 -13.923 1.00 92.94 211 VAL A CA 1
ATOM 1625 C C . VAL A 1 211 ? 13.055 -9.811 -13.118 1.00 92.94 211 VAL A C 1
ATOM 1627 O O . VAL A 1 211 ? 12.981 -10.239 -11.968 1.00 92.94 211 VAL A O 1
ATOM 1630 N N . GLU A 1 212 ? 14.223 -9.611 -13.725 1.00 88.75 212 GLU A N 1
ATOM 1631 C CA . GLU A 1 212 ? 15.505 -9.881 -13.071 1.00 88.75 212 GLU A CA 1
ATOM 1632 C C . GLU A 1 212 ? 15.735 -8.935 -11.881 1.00 88.75 212 GLU A C 1
ATOM 1634 O O . GLU A 1 212 ? 15.568 -7.723 -11.996 1.00 88.75 212 GLU A O 1
ATOM 1639 N N . GLY A 1 213 ? 16.122 -9.496 -10.731 1.00 87.62 213 GLY A N 1
ATOM 1640 C CA . GLY A 1 213 ? 16.388 -8.741 -9.500 1.00 87.62 213 GLY A CA 1
ATOM 1641 C C . GLY A 1 213 ? 15.146 -8.348 -8.694 1.00 87.62 213 GLY A C 1
ATOM 1642 O O . GLY A 1 213 ? 15.288 -7.738 -7.637 1.00 87.62 213 GLY A O 1
ATOM 1643 N N . LEU A 1 214 ? 13.944 -8.696 -9.160 1.00 91.12 214 LEU A N 1
ATOM 1644 C CA . LEU A 1 214 ? 12.714 -8.541 -8.389 1.00 91.12 214 LEU A CA 1
ATOM 1645 C C . LEU A 1 214 ? 12.518 -9.773 -7.489 1.00 91.12 214 LEU A C 1
ATOM 1647 O O . LEU A 1 214 ? 12.006 -10.795 -7.940 1.00 91.12 214 LEU A O 1
ATOM 1651 N N . GLU A 1 215 ? 12.936 -9.677 -6.226 1.00 90.69 215 GLU A N 1
ATOM 1652 C CA . GLU A 1 215 ? 12.911 -10.779 -5.251 1.00 90.69 215 GLU A CA 1
ATOM 1653 C C . GLU A 1 215 ? 12.546 -10.292 -3.832 1.00 90.69 215 GLU A C 1
ATOM 1655 O O . GLU A 1 215 ? 12.908 -9.167 -3.493 1.00 90.69 215 GLU A O 1
ATOM 1660 N N . PRO A 1 216 ? 11.873 -11.108 -2.990 1.00 88.38 216 PRO A N 1
ATOM 1661 C CA . PRO A 1 216 ? 11.442 -10.713 -1.642 1.00 88.38 216 PRO A CA 1
ATOM 1662 C C . PRO A 1 216 ? 12.567 -10.182 -0.739 1.00 88.38 216 PRO A C 1
ATOM 1664 O O . PRO A 1 216 ? 13.722 -10.594 -0.860 1.00 88.38 216 PRO A O 1
ATOM 1667 N N . GLY A 1 217 ? 12.224 -9.323 0.229 1.00 79.69 217 GLY A N 1
ATOM 1668 C CA . GLY A 1 217 ? 13.177 -8.769 1.202 1.00 79.69 217 GLY A CA 1
ATOM 1669 C C . GLY A 1 217 ? 14.097 -7.672 0.654 1.00 79.69 217 GLY A C 1
ATOM 1670 O O . GLY A 1 217 ? 15.049 -7.269 1.329 1.00 79.69 217 GLY A O 1
ATOM 1671 N N . MET A 1 218 ? 13.831 -7.188 -0.560 1.00 76.88 218 MET A N 1
ATOM 1672 C CA . MET A 1 218 ? 14.531 -6.060 -1.168 1.00 76.88 218 MET A CA 1
ATOM 1673 C C . MET A 1 218 ? 13.896 -4.712 -0.793 1.00 76.88 218 MET A C 1
ATOM 1675 O O . MET A 1 218 ? 12.746 -4.599 -0.383 1.00 76.88 218 MET A O 1
ATOM 1679 N N . VAL A 1 219 ? 14.688 -3.654 -0.939 1.00 70.50 219 VAL A N 1
ATOM 1680 C CA . VAL A 1 219 ? 14.359 -2.259 -0.609 1.00 70.50 219 VAL A CA 1
ATOM 1681 C C . VAL A 1 219 ? 13.997 -1.547 -1.921 1.00 70.50 219 VAL A C 1
ATOM 1683 O O . VAL A 1 219 ? 14.885 -1.281 -2.727 1.00 70.50 219 VAL A O 1
ATOM 1686 N N . TYR A 1 220 ? 12.704 -1.273 -2.160 1.00 73.56 220 TYR A N 1
ATOM 1687 C CA . TYR A 1 220 ? 12.194 -0.926 -3.507 1.00 73.56 220 TYR A CA 1
ATOM 1688 C C . TYR A 1 220 ? 12.091 0.570 -3.861 1.00 73.56 220 TYR A C 1
ATOM 1690 O O . TYR A 1 220 ? 11.957 0.928 -5.029 1.00 73.56 220 TYR A O 1
ATOM 1698 N N . TRP A 1 221 ? 12.190 1.453 -2.868 1.00 62.75 221 TRP A N 1
ATOM 1699 C CA . TRP A 1 221 ? 12.011 2.915 -2.954 1.00 62.75 221 TRP A CA 1
ATOM 1700 C C . TRP A 1 221 ? 12.778 3.589 -4.106 1.00 62.75 221 TRP A C 1
ATOM 1702 O O . TRP A 1 221 ? 12.252 4.511 -4.722 1.00 62.75 221 TRP A O 1
ATOM 1712 N N . ASP A 1 222 ? 13.987 3.108 -4.419 1.00 68.44 222 ASP A N 1
ATOM 1713 C CA . ASP A 1 222 ? 14.863 3.688 -5.449 1.00 68.44 222 ASP A CA 1
ATOM 1714 C C . ASP A 1 222 ? 14.899 2.876 -6.757 1.00 68.44 222 ASP A C 1
ATOM 1716 O O . ASP A 1 222 ? 15.643 3.220 -7.678 1.00 68.44 222 ASP A O 1
ATOM 1720 N N . CYS A 1 223 ? 14.130 1.786 -6.858 1.00 80.38 223 CYS A N 1
ATOM 1721 C CA . CYS A 1 223 ? 14.116 0.922 -8.040 1.00 80.38 223 CYS A CA 1
ATOM 1722 C C . CYS A 1 223 ? 12.736 0.704 -8.661 1.00 80.38 223 CYS A C 1
ATOM 1724 O O . CYS A 1 223 ? 12.670 0.135 -9.745 1.00 80.38 223 CYS A O 1
ATOM 1726 N N . THR A 1 224 ? 11.649 1.177 -8.053 1.00 86.88 224 THR A N 1
ATOM 1727 C CA . THR A 1 224 ? 10.299 1.058 -8.625 1.00 86.88 224 THR A CA 1
ATOM 1728 C C . THR A 1 224 ? 9.692 2.418 -8.928 1.00 86.88 224 THR A C 1
ATOM 1730 O O . THR A 1 224 ? 9.626 3.276 -8.050 1.00 86.88 224 THR A O 1
ATOM 1733 N N . TYR A 1 225 ? 9.166 2.595 -10.139 1.00 83.06 225 TYR A N 1
ATOM 1734 C CA . TYR A 1 225 ? 8.400 3.778 -10.516 1.00 83.06 225 TYR A CA 1
ATOM 1735 C C . TYR A 1 225 ? 7.090 3.395 -11.212 1.00 83.06 225 TYR A C 1
ATOM 1737 O O . TYR A 1 225 ? 7.098 2.691 -12.219 1.00 83.06 225 TYR A O 1
ATOM 1745 N N . MET A 1 226 ? 5.948 3.839 -10.678 1.00 83.25 226 MET A N 1
ATOM 1746 C CA . MET A 1 226 ? 4.629 3.540 -11.247 1.00 83.25 226 MET A CA 1
ATOM 1747 C C . MET A 1 226 ? 4.030 4.750 -11.962 1.00 83.25 226 MET A C 1
ATOM 1749 O O . MET A 1 226 ? 3.985 5.849 -11.413 1.00 83.25 226 MET A O 1
ATOM 1753 N N . LEU A 1 227 ? 3.480 4.525 -13.157 1.00 80.81 227 LEU A N 1
ATOM 1754 C CA . LEU A 1 227 ? 2.671 5.497 -13.893 1.00 80.81 227 LEU A CA 1
ATOM 1755 C C . LEU A 1 227 ? 1.417 4.818 -14.446 1.00 80.81 227 LEU A C 1
ATOM 1757 O O . LEU A 1 227 ? 1.486 3.952 -15.321 1.00 80.81 227 LEU A O 1
ATOM 1761 N N . GLY A 1 228 ? 0.245 5.216 -13.944 1.00 82.06 228 GLY A N 1
ATOM 1762 C CA . GLY A 1 228 ? -1.010 4.544 -14.275 1.00 82.06 228 GLY A CA 1
ATOM 1763 C C . GLY A 1 228 ? -0.981 3.076 -13.840 1.00 82.06 228 GLY A C 1
ATOM 1764 O O . GLY A 1 228 ? -0.811 2.786 -12.662 1.00 82.06 228 GLY A O 1
ATOM 1765 N N . HIS A 1 229 ? -1.135 2.151 -14.788 1.00 89.19 229 HIS A N 1
ATOM 1766 C CA . HIS A 1 229 ? -1.048 0.705 -14.542 1.00 89.19 229 HIS A CA 1
ATOM 1767 C C . HIS A 1 229 ? 0.283 0.107 -15.014 1.00 89.19 229 HIS A C 1
ATOM 1769 O O . HIS A 1 229 ? 0.359 -1.093 -15.254 1.00 89.19 229 HIS A O 1
ATOM 1775 N N . TYR A 1 230 ? 1.325 0.920 -15.183 1.00 91.62 230 TYR A N 1
ATOM 1776 C CA . TYR A 1 230 ? 2.639 0.435 -15.580 1.00 91.62 230 TYR A CA 1
ATOM 1777 C C . TYR A 1 230 ? 3.665 0.622 -14.468 1.00 91.62 230 TYR A C 1
ATOM 1779 O O . TYR A 1 230 ? 3.645 1.633 -13.765 1.00 91.62 230 TYR A O 1
ATOM 1787 N N . LEU A 1 231 ? 4.581 -0.335 -14.366 1.00 91.62 231 LEU A N 1
ATOM 1788 C CA . LEU A 1 231 ? 5.769 -0.287 -13.521 1.00 91.62 231 LEU A CA 1
ATOM 1789 C C . LEU A 1 231 ? 7.014 -0.162 -14.402 1.00 91.62 231 LEU A C 1
ATOM 1791 O O . LEU A 1 231 ? 7.157 -0.892 -15.379 1.00 91.62 231 LEU A O 1
ATOM 1795 N N . GLU A 1 232 ? 7.920 0.723 -14.014 1.00 91.12 232 GLU A N 1
ATOM 1796 C CA . GLU A 1 232 ? 9.336 0.692 -14.3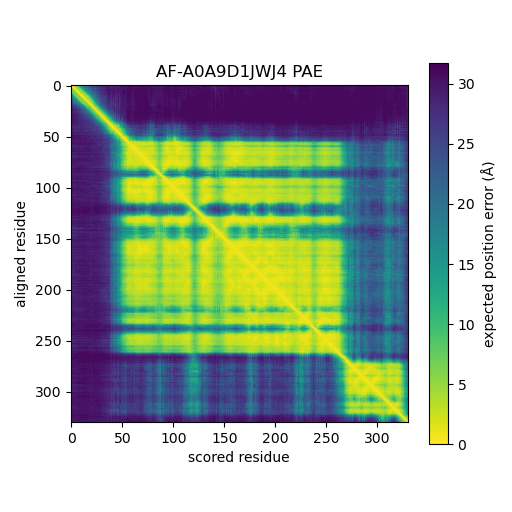60 1.00 91.12 232 GLU A CA 1
ATOM 1797 C C . GLU A 1 232 ? 10.116 0.137 -13.165 1.00 91.12 232 GLU A C 1
ATOM 1799 O O . GLU A 1 232 ? 10.046 0.680 -12.062 1.00 91.12 232 GLU A O 1
ATOM 1804 N N . PHE A 1 233 ? 10.848 -0.951 -13.386 1.00 91.19 233 PHE A N 1
ATOM 1805 C CA . PHE A 1 233 ? 11.743 -1.560 -12.412 1.00 91.19 233 PHE A CA 1
ATOM 1806 C C . PHE A 1 233 ? 13.196 -1.371 -12.851 1.00 91.19 233 PHE A C 1
ATOM 1808 O O . PHE A 1 233 ? 13.587 -1.858 -13.911 1.00 91.19 233 PHE A O 1
ATOM 1815 N N . MET A 1 234 ? 13.993 -0.674 -12.047 1.00 88.19 234 MET A N 1
ATOM 1816 C CA . MET A 1 234 ? 15.398 -0.364 -12.309 1.00 88.19 234 MET A CA 1
ATOM 1817 C C . MET A 1 234 ? 16.314 -1.335 -11.563 1.00 88.19 234 MET A C 1
ATOM 1819 O O . MET A 1 234 ? 16.370 -1.341 -10.335 1.00 88.19 234 MET A O 1
ATOM 1823 N N . SER A 1 235 ? 17.096 -2.117 -12.299 1.00 83.06 235 SER A N 1
ATOM 1824 C CA . SER A 1 235 ? 18.083 -3.037 -11.731 1.00 83.06 235 SER A CA 1
ATOM 1825 C C . SER A 1 235 ? 19.506 -2.491 -11.892 1.00 83.06 235 SER A C 1
ATOM 1827 O O . SER A 1 235 ? 19.915 -2.049 -12.967 1.00 83.06 235 SER A O 1
ATOM 1829 N N . TRP A 1 236 ? 20.288 -2.502 -10.809 1.00 72.81 236 TRP A N 1
ATOM 1830 C CA . TRP A 1 236 ? 21.685 -2.060 -10.828 1.00 72.81 236 TRP A CA 1
ATOM 1831 C C . TRP A 1 236 ? 22.610 -3.254 -11.069 1.00 72.81 236 TRP A C 1
ATOM 1833 O O . TRP A 1 236 ? 22.982 -3.971 -10.143 1.00 72.81 236 TRP A O 1
ATOM 1843 N N . THR A 1 237 ? 23.028 -3.455 -12.318 1.00 66.06 237 THR A N 1
ATOM 1844 C CA . THR A 1 237 ? 23.872 -4.591 -12.740 1.00 66.06 237 THR A CA 1
ATOM 1845 C C . THR A 1 237 ? 25.379 -4.361 -12.526 1.00 66.06 237 THR A C 1
ATOM 1847 O O . THR A 1 237 ? 26.212 -5.166 -12.944 1.00 66.06 237 THR A O 1
ATOM 1850 N N . GLY A 1 238 ? 25.759 -3.271 -11.846 1.00 65.31 238 GLY A N 1
ATOM 1851 C CA . GLY A 1 238 ? 27.155 -2.846 -11.661 1.00 65.31 238 GLY A CA 1
ATOM 1852 C C . GLY A 1 238 ? 27.709 -1.975 -12.798 1.00 65.31 238 GLY A C 1
ATOM 1853 O O . GLY A 1 238 ? 28.867 -1.556 -12.737 1.00 65.31 238 GLY A O 1
ATOM 1854 N N . GLU A 1 239 ? 26.885 -1.683 -13.803 1.00 67.94 239 GLU A N 1
ATOM 1855 C CA . GLU A 1 239 ? 27.118 -0.682 -14.846 1.00 67.94 239 GLU A CA 1
ATOM 1856 C C . GLU A 1 239 ? 26.794 0.745 -14.340 1.00 67.94 239 GLU A C 1
ATOM 1858 O O . GLU A 1 239 ? 26.145 0.907 -13.302 1.00 67.94 239 GLU A O 1
ATOM 1863 N N . PRO A 1 240 ? 27.276 1.810 -15.015 1.00 68.00 240 PRO A N 1
ATOM 1864 C CA . PRO A 1 240 ? 27.069 3.191 -14.567 1.00 68.00 240 PRO A CA 1
ATOM 1865 C C . PRO A 1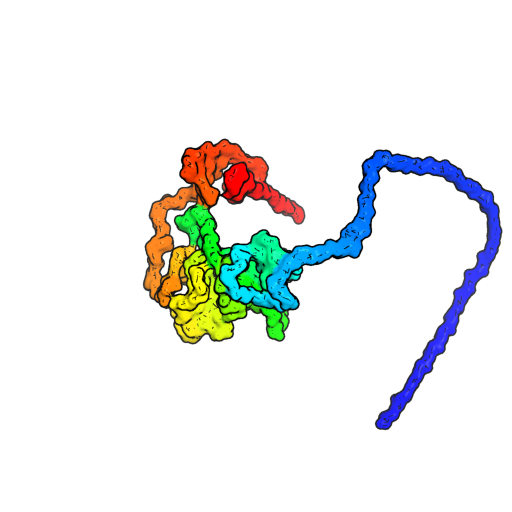 240 ? 25.617 3.683 -14.677 1.00 68.00 240 PRO A C 1
ATOM 1867 O O . PRO A 1 240 ? 25.291 4.696 -14.061 1.00 68.00 240 PRO A O 1
ATOM 1870 N N . GLU A 1 241 ? 24.771 2.997 -15.447 1.00 73.06 241 GLU A N 1
ATOM 1871 C CA . GLU A 1 241 ? 23.340 3.283 -15.595 1.00 73.06 241 GLU A CA 1
ATOM 1872 C C . GLU A 1 241 ? 22.541 2.006 -15.279 1.00 73.06 241 GLU A C 1
ATOM 1874 O O . GLU A 1 241 ? 22.989 0.919 -15.659 1.00 73.06 241 GLU A O 1
ATOM 1879 N N . PRO A 1 242 ? 21.399 2.105 -14.573 1.00 78.56 242 PRO A N 1
ATOM 1880 C CA . PRO A 1 242 ? 20.561 0.950 -14.277 1.00 78.56 242 PRO A CA 1
ATOM 1881 C C . PRO A 1 242 ? 19.852 0.442 -15.539 1.00 78.56 242 PRO A C 1
ATOM 1883 O O . PRO A 1 242 ? 19.545 1.211 -16.452 1.00 78.56 242 PRO A O 1
ATOM 1886 N N . GLU A 1 243 ? 19.552 -0.854 -15.578 1.00 83.75 243 GLU A N 1
ATOM 1887 C CA . GLU A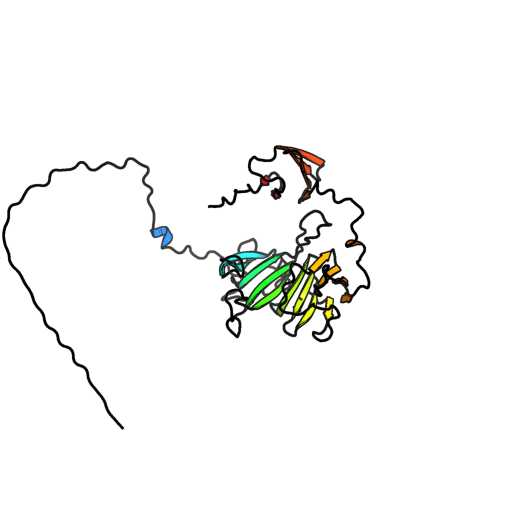 1 243 ? 18.706 -1.443 -16.617 1.00 83.75 243 GLU A CA 1
ATOM 1888 C C . GLU A 1 243 ? 17.238 -1.396 -16.179 1.00 83.75 243 GLU A C 1
ATOM 1890 O O . GLU A 1 243 ? 16.885 -1.940 -15.129 1.00 83.75 243 GLU A O 1
ATOM 1895 N N . SER A 1 244 ? 16.382 -0.763 -16.989 1.00 89.44 244 SER A N 1
ATOM 1896 C CA . SER A 1 244 ? 14.937 -0.678 -16.740 1.00 89.44 244 SER A CA 1
ATOM 1897 C C . SER A 1 244 ? 14.176 -1.825 -17.411 1.00 89.44 244 SER A C 1
ATOM 1899 O O . SER A 1 244 ? 14.275 -2.027 -18.622 1.00 89.44 244 SER A O 1
ATOM 1901 N N . THR A 1 245 ? 13.346 -2.522 -16.636 1.00 93.75 245 THR A N 1
ATOM 1902 C CA . THR A 1 245 ? 12.322 -3.461 -17.114 1.00 93.75 245 THR A CA 1
ATOM 1903 C C . THR A 1 245 ? 10.941 -2.851 -16.905 1.00 93.75 245 THR A C 1
ATOM 1905 O O . THR A 1 245 ? 10.656 -2.321 -15.834 1.00 93.75 245 THR A O 1
ATOM 1908 N N . TYR A 1 246 ? 10.068 -2.933 -17.909 1.00 94.94 246 TYR A N 1
ATOM 1909 C CA . TYR A 1 246 ? 8.716 -2.376 -17.832 1.00 94.94 246 TYR A CA 1
ATOM 1910 C C . TYR A 1 246 ? 7.672 -3.485 -17.741 1.00 94.94 246 TYR A C 1
ATOM 1912 O O . TYR A 1 246 ? 7.778 -4.496 -18.434 1.00 94.94 246 TYR A O 1
ATOM 1920 N N . VAL A 1 247 ? 6.645 -3.282 -16.918 1.00 96.31 247 VAL A N 1
ATOM 1921 C CA . VAL A 1 247 ? 5.564 -4.253 -16.699 1.00 96.31 247 VAL A CA 1
ATOM 1922 C C . VAL A 1 247 ? 4.212 -3.564 -16.840 1.00 96.31 247 VAL A C 1
ATOM 1924 O O . VAL A 1 247 ? 3.985 -2.508 -16.250 1.00 96.31 247 VAL A O 1
ATOM 1927 N N . ASP A 1 248 ? 3.295 -4.174 -17.588 1.00 96.50 248 ASP A N 1
ATOM 1928 C CA . ASP A 1 248 ? 1.869 -3.856 -17.541 1.00 96.50 248 ASP A CA 1
ATOM 1929 C C . ASP A 1 248 ? 1.240 -4.549 -16.326 1.00 96.50 248 ASP A C 1
ATOM 1931 O O . ASP A 1 248 ? 0.972 -5.751 -16.328 1.00 96.50 248 ASP A O 1
ATOM 1935 N N . LEU A 1 249 ? 0.984 -3.784 -15.268 1.00 95.56 249 LEU A N 1
ATOM 1936 C CA . LEU A 1 249 ? 0.417 -4.280 -14.017 1.00 95.56 249 LEU A CA 1
ATOM 1937 C C . LEU A 1 249 ? -1.059 -4.668 -14.140 1.00 95.56 249 LEU A C 1
ATOM 1939 O O . LEU A 1 249 ? -1.604 -5.259 -13.214 1.00 95.56 249 LEU A O 1
ATOM 1943 N N . SER A 1 250 ? -1.737 -4.383 -15.250 1.00 95.25 250 SER A N 1
ATOM 1944 C CA . SER A 1 250 ? -3.099 -4.878 -15.463 1.00 95.25 250 SER A CA 1
ATOM 1945 C C . SER A 1 250 ? -3.137 -6.339 -15.913 1.00 95.25 250 SER A C 1
ATOM 1947 O O . SER A 1 250 ? -4.156 -7.008 -15.730 1.00 95.25 250 SER A O 1
ATOM 1949 N N . THR A 1 251 ? -2.031 -6.847 -16.463 1.00 97.19 251 THR A N 1
ATOM 1950 C CA . THR A 1 251 ? -1.950 -8.193 -17.051 1.00 97.19 251 THR A CA 1
ATOM 1951 C C . THR A 1 251 ? -0.780 -9.036 -16.547 1.00 97.19 251 THR A C 1
ATOM 1953 O O . THR A 1 251 ? -0.835 -10.259 -16.678 1.00 97.19 251 THR A O 1
ATOM 1956 N N . GLY A 1 252 ? 0.258 -8.417 -15.984 1.00 96.94 252 GLY A N 1
ATOM 1957 C CA . GLY A 1 252 ? 1.516 -9.079 -15.643 1.00 96.94 252 GLY A CA 1
ATOM 1958 C C . GLY A 1 252 ? 2.387 -9.341 -16.875 1.00 96.94 252 GLY A C 1
ATOM 1959 O O . GLY A 1 252 ? 3.180 -10.280 -16.880 1.00 96.94 252 GLY A O 1
ATOM 1960 N N . GLU A 1 253 ? 2.214 -8.572 -17.953 1.00 97.88 253 GLU A N 1
ATOM 1961 C CA . GLU A 1 253 ? 3.048 -8.671 -19.153 1.00 97.88 253 GLU A CA 1
ATOM 1962 C C . GLU A 1 253 ? 4.319 -7.828 -18.994 1.00 97.88 253 GLU A C 1
ATOM 1964 O O . GLU A 1 253 ? 4.251 -6.636 -18.692 1.00 97.88 253 GLU A O 1
ATOM 1969 N N . VAL A 1 254 ? 5.483 -8.441 -19.227 1.00 97.44 254 VAL A N 1
ATOM 1970 C CA . VAL A 1 254 ? 6.759 -7.720 -19.347 1.00 97.44 254 VAL A CA 1
ATOM 1971 C C . VAL A 1 254 ? 6.871 -7.149 -20.755 1.00 97.44 254 VAL A C 1
ATOM 1973 O O . VAL A 1 254 ? 6.660 -7.856 -21.739 1.00 97.44 254 VAL A O 1
ATOM 1976 N N . LEU A 1 255 ? 7.205 -5.867 -20.847 1.00 96.25 255 LEU A N 1
ATOM 1977 C CA . LEU A 1 255 ? 7.193 -5.108 -22.090 1.00 96.25 255 LEU A CA 1
ATOM 1978 C C . LEU A 1 255 ? 8.602 -4.978 -22.674 1.00 96.25 255 LEU A C 1
ATOM 1980 O O . LEU A 1 255 ? 9.561 -4.689 -21.963 1.00 96.25 255 LEU A O 1
ATOM 1984 N N . ASP A 1 256 ? 8.705 -5.089 -24.000 1.00 92.00 256 ASP A N 1
ATOM 1985 C CA . ASP A 1 256 ? 9.976 -4.957 -24.734 1.00 92.00 256 ASP A CA 1
ATOM 1986 C C . ASP A 1 256 ? 10.537 -3.517 -24.744 1.00 92.00 256 ASP A C 1
ATOM 1988 O O . ASP A 1 256 ? 11.680 -3.285 -25.145 1.00 92.00 256 ASP A O 1
ATOM 1992 N N . SER A 1 257 ? 9.725 -2.520 -24.378 1.00 90.06 257 SER A N 1
ATOM 1993 C CA . SER A 1 257 ? 10.109 -1.105 -24.378 1.00 90.06 257 SER A CA 1
ATOM 1994 C C . SER A 1 257 ? 9.226 -0.272 -23.452 1.00 90.06 257 SER A C 1
ATOM 1996 O O . SER A 1 257 ? 8.073 -0.632 -23.219 1.00 90.06 257 SER A O 1
ATOM 1998 N N . ALA A 1 258 ? 9.739 0.882 -23.017 1.00 88.31 258 ALA A N 1
ATOM 1999 C CA . ALA A 1 258 ? 9.007 1.842 -22.196 1.00 88.31 258 ALA A CA 1
ATOM 2000 C C . ALA A 1 258 ? 7.651 2.241 -22.825 1.00 88.31 258 ALA A C 1
ATOM 2002 O O . ALA A 1 258 ? 7.624 2.690 -23.981 1.00 88.31 258 ALA A O 1
ATOM 2003 N N . PRO A 1 259 ? 6.537 2.137 -22.077 1.00 86.69 259 PRO A N 1
ATOM 2004 C CA . PRO A 1 259 ? 5.252 2.699 -22.480 1.00 86.69 259 PRO A CA 1
ATOM 2005 C C . PRO A 1 259 ? 5.332 4.201 -22.781 1.00 86.69 259 PRO A C 1
ATOM 2007 O O . PRO A 1 259 ? 6.127 4.925 -22.182 1.00 86.69 259 PRO A O 1
ATOM 2010 N N . GLU A 1 260 ? 4.450 4.702 -23.654 1.00 81.81 260 GLU A N 1
ATOM 2011 C CA . GLU A 1 260 ? 4.416 6.128 -24.029 1.00 81.81 260 GLU A CA 1
ATOM 2012 C C . GLU A 1 260 ? 4.263 7.068 -22.822 1.00 81.81 260 GLU A C 1
ATOM 2014 O O . GLU A 1 260 ? 4.784 8.177 -22.859 1.00 81.81 260 GLU A O 1
ATOM 2019 N N . ILE A 1 261 ? 3.609 6.628 -21.738 1.00 76.00 261 ILE A N 1
ATOM 2020 C CA . ILE A 1 261 ? 3.425 7.438 -20.521 1.00 76.00 261 ILE A CA 1
ATOM 2021 C C . ILE A 1 261 ? 4.741 7.732 -19.779 1.00 76.00 261 ILE A C 1
ATOM 2023 O O . ILE A 1 261 ? 4.829 8.751 -19.102 1.00 76.00 261 ILE A O 1
ATOM 2027 N N . PHE A 1 262 ? 5.766 6.885 -19.933 1.00 76.50 262 PHE A N 1
ATOM 2028 C CA . PHE A 1 262 ? 7.110 7.144 -19.398 1.00 76.50 262 PHE A CA 1
ATOM 2029 C C . PHE A 1 262 ? 7.948 8.017 -20.331 1.00 76.50 262 PHE A C 1
ATOM 2031 O O . PHE A 1 262 ? 8.987 8.538 -19.924 1.00 76.50 262 PHE A O 1
ATOM 2038 N N . GLN A 1 263 ? 7.537 8.189 -21.592 1.00 66.81 263 GLN A N 1
ATOM 2039 C CA . GLN A 1 263 ? 8.255 9.083 -22.487 1.00 66.81 263 GLN A CA 1
ATOM 2040 C C . GLN A 1 263 ? 7.974 10.521 -22.049 1.00 66.81 263 GLN A C 1
ATOM 2042 O O . GLN A 1 263 ? 6.808 10.912 -21.960 1.00 66.81 263 GLN A O 1
ATOM 2047 N N . PRO A 1 264 ? 9.009 11.342 -21.802 1.00 54.94 264 PRO A N 1
ATOM 2048 C CA . PRO A 1 264 ? 8.793 12.738 -21.472 1.00 54.94 264 PRO A CA 1
ATOM 2049 C C . PRO A 1 264 ? 8.036 13.381 -22.632 1.00 54.94 264 PRO A C 1
ATOM 2051 O O . PRO A 1 264 ? 8.554 13.467 -23.751 1.00 54.94 264 PRO A O 1
ATOM 2054 N N . SER A 1 265 ? 6.798 13.821 -22.385 1.00 47.97 265 SER A N 1
ATOM 2055 C CA . SER A 1 265 ? 6.081 14.684 -23.319 1.00 47.97 265 SER A CA 1
ATOM 2056 C C . SER A 1 265 ? 6.989 15.884 -23.562 1.00 47.97 265 SER A C 1
ATOM 2058 O O . SER A 1 265 ? 7.277 16.628 -22.626 1.00 47.97 265 SER A O 1
ATOM 2060 N N . GLY A 1 266 ? 7.549 15.978 -24.770 1.00 40.25 266 GLY A N 1
ATOM 2061 C CA . GLY A 1 266 ? 8.746 16.774 -25.026 1.00 40.25 266 GLY A CA 1
ATOM 2062 C C . GLY A 1 266 ? 8.752 18.136 -24.330 1.00 40.25 266 GLY A C 1
ATOM 2063 O O . GLY A 1 266 ? 7.837 18.923 -24.516 1.00 40.25 266 GLY A O 1
ATOM 2064 N N . ASN A 1 267 ? 9.812 18.415 -23.570 1.00 43.66 267 ASN A N 1
ATOM 2065 C CA . ASN A 1 267 ? 10.178 19.730 -23.032 1.00 43.66 267 ASN A CA 1
ATOM 2066 C C . ASN A 1 267 ? 9.152 20.527 -22.200 1.00 43.66 267 ASN A C 1
ATOM 2068 O O . ASN A 1 267 ? 9.464 21.670 -21.877 1.00 43.66 267 ASN A O 1
ATOM 2072 N N . ASP A 1 268 ? 8.023 19.970 -21.770 1.00 41.34 268 ASP A N 1
ATOM 2073 C CA . ASP A 1 268 ? 7.099 20.675 -20.861 1.00 41.34 268 ASP A CA 1
ATOM 2074 C C . ASP A 1 268 ? 7.297 20.267 -19.391 1.00 41.34 268 ASP A C 1
ATOM 2076 O O . ASP A 1 268 ? 6.352 20.188 -18.609 1.00 41.34 268 ASP A O 1
ATOM 2080 N N . TRP A 1 269 ? 8.553 20.086 -18.964 1.00 41.28 269 TRP A N 1
ATOM 2081 C CA . TRP A 1 269 ? 8.876 20.338 -17.559 1.00 41.28 269 TRP A CA 1
ATOM 2082 C C . TRP A 1 269 ? 8.855 21.847 -17.340 1.00 41.28 269 TRP A C 1
ATOM 2084 O O . TRP A 1 269 ? 9.901 22.491 -17.227 1.00 41.28 269 TRP A O 1
ATOM 2094 N N . ASP A 1 270 ? 7.662 22.431 -17.277 1.00 46.72 270 ASP A N 1
ATOM 2095 C CA . ASP A 1 270 ? 7.528 23.724 -16.633 1.00 46.72 270 ASP A CA 1
ATOM 2096 C C . ASP A 1 270 ? 7.693 23.526 -15.120 1.00 46.72 270 ASP A C 1
ATOM 2098 O O . ASP A 1 270 ? 6.747 23.640 -14.345 1.00 46.72 270 ASP A O 1
ATOM 2102 N N . THR A 1 271 ? 8.922 23.232 -14.680 1.00 50.06 271 THR A N 1
ATOM 2103 C CA . THR A 1 271 ? 9.292 23.199 -13.257 1.00 50.06 271 THR A CA 1
ATOM 2104 C C . THR A 1 271 ? 9.102 24.562 -12.596 1.00 50.06 271 THR A C 1
ATOM 2106 O O . THR A 1 271 ? 9.311 24.685 -11.393 1.00 50.06 271 THR A O 1
ATOM 2109 N N . SER A 1 272 ? 8.737 25.605 -13.355 1.00 58.84 272 SER A N 1
ATOM 2110 C CA . SER A 1 272 ? 8.360 26.883 -12.773 1.00 58.84 272 SER A CA 1
ATOM 2111 C C . SER A 1 272 ? 6.991 26.829 -12.098 1.00 58.84 272 SER A C 1
ATOM 2113 O O . SER A 1 272 ? 6.718 27.716 -11.294 1.00 58.84 272 SER A O 1
ATOM 2115 N N . ARG A 1 273 ? 6.141 25.816 -12.355 1.00 68.00 273 ARG A N 1
ATOM 2116 C CA . ARG A 1 273 ? 4.805 25.703 -11.744 1.00 68.00 273 ARG A CA 1
ATOM 2117 C C . ARG A 1 273 ? 4.532 24.305 -11.183 1.00 68.00 273 ARG A C 1
ATOM 2119 O O . ARG A 1 273 ? 4.711 23.300 -11.856 1.00 68.00 273 ARG A O 1
ATOM 2126 N N . VAL A 1 274 ? 4.018 24.255 -9.961 1.00 70.06 274 VAL A N 1
ATOM 2127 C CA . VAL A 1 274 ? 3.629 23.041 -9.234 1.00 70.06 274 VAL A CA 1
ATOM 2128 C C . VAL A 1 274 ? 2.117 23.054 -9.024 1.00 70.06 274 VAL A C 1
ATOM 2130 O O . VAL A 1 274 ? 1.514 24.112 -8.854 1.00 70.06 274 VAL A O 1
ATOM 2133 N N . ARG A 1 275 ? 1.465 21.894 -9.049 1.00 70.62 275 ARG A N 1
ATOM 2134 C CA . ARG A 1 275 ? 0.021 21.783 -8.804 1.00 70.62 275 ARG A CA 1
ATOM 2135 C C . ARG A 1 275 ? -0.290 21.374 -7.372 1.00 70.62 275 ARG A C 1
ATOM 2137 O O . ARG A 1 275 ? 0.436 20.578 -6.795 1.00 70.62 275 ARG A O 1
ATOM 2144 N N . TYR A 1 276 ? -1.413 21.862 -6.859 1.00 68.62 276 TYR A N 1
ATOM 2145 C CA . TYR A 1 276 ? -2.062 21.406 -5.634 1.00 68.62 276 TYR A CA 1
ATOM 2146 C C . TYR A 1 276 ? -3.568 21.168 -5.875 1.00 68.62 276 TYR A C 1
ATOM 2148 O O . TYR A 1 276 ? -4.103 21.483 -6.945 1.00 68.62 276 TYR A O 1
ATOM 2156 N N . GLU A 1 277 ? -4.272 20.619 -4.885 1.00 61.12 277 GLU A N 1
ATOM 2157 C CA . GLU A 1 277 ? -5.727 20.462 -4.951 1.00 61.12 277 GLU A CA 1
ATOM 2158 C C . GLU A 1 277 ? -6.422 21.836 -5.019 1.00 61.12 277 GLU A C 1
ATOM 2160 O O . GLU A 1 277 ? -6.456 22.592 -4.051 1.00 61.12 277 GLU A O 1
ATOM 2165 N N . GLY A 1 278 ? -6.970 22.173 -6.191 1.00 68.38 278 GLY A N 1
ATOM 2166 C CA . GLY A 1 278 ? -7.684 23.431 -6.429 1.00 68.38 278 GLY A CA 1
ATOM 2167 C C . GLY A 1 278 ? -6.917 24.486 -7.230 1.00 68.38 278 GLY A C 1
ATOM 2168 O O . GLY A 1 278 ? -7.480 25.555 -7.471 1.00 68.38 278 GLY A O 1
ATOM 2169 N N . GLY A 1 279 ? -5.687 24.219 -7.690 1.00 77.88 279 GLY A N 1
ATOM 2170 C CA . GLY A 1 279 ? -4.962 25.168 -8.538 1.00 77.88 279 GLY A CA 1
ATOM 2171 C C . GLY A 1 279 ? -3.505 24.824 -8.861 1.00 77.88 279 GLY A C 1
ATOM 2172 O O . GLY A 1 279 ? -3.052 23.686 -8.768 1.00 77.88 279 GLY A O 1
ATOM 2173 N N . TRP A 1 280 ? -2.761 25.841 -9.284 1.00 85.19 280 TRP A N 1
ATOM 2174 C CA . TRP A 1 280 ? -1.327 25.824 -9.573 1.00 85.19 280 TRP A CA 1
ATOM 2175 C C . TRP A 1 280 ? -0.623 26.888 -8.744 1.00 85.19 280 TRP A C 1
ATOM 2177 O O . TRP A 1 280 ? -1.179 27.964 -8.564 1.00 85.19 280 TRP A O 1
ATOM 2187 N N . TYR A 1 281 ? 0.616 26.658 -8.328 1.00 83.44 281 TYR A N 1
ATOM 2188 C CA . TYR A 1 281 ? 1.476 27.698 -7.782 1.00 83.44 281 TYR A CA 1
ATOM 2189 C C . TYR A 1 281 ? 2.840 27.743 -8.475 1.00 83.44 281 TYR A C 1
ATOM 2191 O O . TYR A 1 281 ? 3.266 26.778 -9.097 1.00 83.44 281 TYR A O 1
ATOM 2199 N N . SER A 1 282 ? 3.527 28.873 -8.387 1.00 84.50 282 SER A N 1
ATOM 2200 C CA . SER A 1 282 ? 4.912 29.051 -8.818 1.00 84.50 282 SER A CA 1
ATOM 2201 C C . SER A 1 282 ? 5.670 29.913 -7.828 1.00 84.50 282 SER A C 1
ATOM 2203 O O . SER A 1 282 ? 5.085 30.794 -7.195 1.00 84.50 282 SER A O 1
ATOM 2205 N N . ILE A 1 283 ? 6.974 29.673 -7.706 1.00 81.25 283 ILE A N 1
ATOM 2206 C CA . ILE A 1 283 ? 7.882 30.519 -6.934 1.00 81.25 283 ILE A CA 1
ATOM 2207 C C . ILE A 1 283 ? 8.982 30.980 -7.881 1.00 81.25 283 ILE A C 1
ATOM 2209 O O . ILE A 1 283 ? 9.759 30.174 -8.381 1.00 81.25 283 ILE A O 1
ATOM 2213 N N . ALA A 1 284 ? 9.022 32.278 -8.157 1.00 80.69 284 ALA A N 1
ATOM 2214 C CA . ALA A 1 284 ? 10.025 32.880 -9.026 1.00 80.69 284 ALA A CA 1
ATOM 2215 C C . ALA A 1 284 ? 10.340 34.294 -8.542 1.00 80.69 284 ALA A C 1
ATOM 2217 O O . ALA A 1 284 ? 9.443 35.021 -8.117 1.00 80.69 284 ALA A O 1
ATOM 2218 N N . ASP A 1 285 ? 11.616 34.682 -8.587 1.00 82.19 285 ASP A N 1
ATOM 2219 C CA . ASP A 1 285 ? 12.077 36.029 -8.224 1.00 82.19 285 ASP A CA 1
ATOM 2220 C C . ASP A 1 285 ? 11.596 36.506 -6.833 1.00 82.19 285 ASP A C 1
ATOM 2222 O O . ASP A 1 285 ? 11.304 37.684 -6.619 1.00 82.19 285 ASP A O 1
ATOM 2226 N N . GLY A 1 286 ? 11.491 35.580 -5.871 1.00 82.25 286 GLY A N 1
ATOM 2227 C CA . GLY A 1 286 ? 11.014 35.871 -4.515 1.00 82.25 286 GLY A CA 1
ATOM 2228 C C . GLY A 1 286 ? 9.511 36.158 -4.420 1.00 82.25 286 GLY A C 1
ATOM 2229 O O . GLY A 1 286 ? 9.063 36.724 -3.424 1.00 82.25 286 GLY A O 1
ATOM 2230 N N . MET A 1 287 ? 8.730 35.783 -5.432 1.00 86.12 287 MET A N 1
ATOM 2231 C CA . MET A 1 287 ? 7.275 35.899 -5.461 1.00 86.12 287 MET A CA 1
ATOM 2232 C C . MET A 1 287 ? 6.633 34.526 -5.599 1.00 86.12 287 MET A C 1
ATOM 2234 O O . MET A 1 287 ? 7.039 33.715 -6.426 1.00 86.12 287 MET A O 1
ATOM 2238 N N . VAL A 1 288 ? 5.582 34.310 -4.820 1.00 87.69 288 VAL A N 1
ATOM 2239 C CA . VAL A 1 288 ? 4.673 33.177 -4.948 1.00 87.69 288 VAL A CA 1
ATOM 2240 C C . VAL A 1 288 ? 3.500 33.638 -5.805 1.00 87.69 288 VAL A C 1
ATOM 2242 O O . VAL A 1 288 ? 2.921 34.697 -5.544 1.00 87.69 288 VAL A O 1
ATOM 2245 N N . SER A 1 289 ? 3.151 32.878 -6.835 1.00 90.12 289 SER A N 1
ATOM 2246 C CA . SER A 1 289 ? 1.944 33.099 -7.642 1.00 90.12 289 SER A CA 1
ATOM 2247 C C . SER A 1 289 ? 1.072 31.858 -7.568 1.00 90.12 289 SER A C 1
ATOM 2249 O O . SER A 1 289 ? 1.596 30.765 -7.716 1.00 90.12 289 SER A O 1
ATOM 2251 N N . ILE A 1 290 ? -0.227 32.012 -7.336 1.00 88.25 290 ILE A N 1
ATOM 2252 C CA . ILE A 1 290 ? -1.204 30.927 -7.214 1.00 88.25 290 ILE A CA 1
ATOM 2253 C C . ILE A 1 290 ? -2.352 31.204 -8.187 1.00 88.25 290 ILE A C 1
ATOM 2255 O O . ILE A 1 290 ? -2.961 32.268 -8.123 1.00 88.25 290 ILE A O 1
ATOM 2259 N N . SER A 1 291 ? -2.654 30.241 -9.051 1.00 87.56 291 SER A N 1
ATOM 2260 C CA . SER A 1 291 ? -3.777 30.256 -9.988 1.00 87.56 291 SER A CA 1
ATOM 2261 C C . SER A 1 291 ? -4.750 29.145 -9.612 1.00 87.56 291 SER A C 1
ATOM 2263 O O . SER A 1 291 ? -4.444 27.969 -9.802 1.00 87.56 291 SER A O 1
ATOM 2265 N N . GLU A 1 292 ? -5.916 29.492 -9.086 1.00 85.19 292 GLU A N 1
ATOM 2266 C CA . GLU A 1 292 ? -6.955 28.523 -8.746 1.00 85.19 292 GLU A CA 1
ATOM 2267 C C . GLU A 1 292 ? -7.675 27.999 -9.997 1.00 85.19 292 GLU A C 1
ATOM 2269 O O . GLU A 1 292 ? -7.849 28.708 -10.989 1.00 85.19 292 GLU A O 1
ATOM 2274 N N . ASP A 1 293 ? -8.220 26.786 -9.921 1.00 74.75 293 ASP A N 1
ATOM 2275 C CA . ASP A 1 293 ? -9.088 26.214 -10.964 1.00 74.75 293 ASP A CA 1
ATOM 2276 C C . ASP A 1 293 ? -10.382 27.007 -11.171 1.00 74.75 293 ASP A C 1
ATOM 2278 O O . ASP A 1 293 ? -10.987 26.976 -12.245 1.00 74.75 293 ASP A O 1
ATOM 2282 N N . SER A 1 294 ? -10.794 27.749 -10.142 1.00 80.69 294 SER A N 1
ATOM 2283 C CA . SER A 1 294 ? -11.892 28.714 -10.194 1.00 80.69 294 SER A CA 1
ATOM 2284 C C . SER A 1 294 ? -11.605 29.887 -11.148 1.00 80.69 294 SER A C 1
ATOM 2286 O O . SER A 1 294 ? -12.527 30.607 -11.542 1.00 80.69 294 SER A O 1
ATOM 2288 N N . GLY A 1 295 ? -10.335 30.075 -11.528 1.00 81.12 295 GLY A N 1
ATOM 2289 C CA . GLY A 1 295 ? -9.821 31.213 -12.283 1.00 81.12 295 GLY A CA 1
ATOM 2290 C C . GLY A 1 295 ? -9.398 32.398 -11.411 1.00 81.12 295 GLY A C 1
ATOM 2291 O O . GLY A 1 295 ? -9.113 33.466 -11.955 1.00 81.12 295 GLY A O 1
ATOM 2292 N N . ALA A 1 296 ? -9.394 32.256 -10.081 1.00 86.81 296 ALA A N 1
ATOM 2293 C CA . ALA A 1 296 ? -8.824 33.257 -9.185 1.00 86.81 296 ALA A CA 1
ATOM 2294 C C . ALA A 1 296 ? -7.288 33.232 -9.237 1.00 86.81 296 ALA A C 1
ATOM 2296 O O . ALA A 1 296 ? -6.671 32.187 -9.410 1.00 86.81 296 ALA A O 1
ATOM 2297 N N . GLU A 1 297 ? -6.672 34.401 -9.084 1.00 91.31 297 GLU A N 1
ATOM 2298 C CA . GLU A 1 297 ? -5.221 34.578 -9.155 1.00 91.31 297 GLU A CA 1
ATOM 2299 C C . GLU A 1 297 ? -4.750 35.338 -7.915 1.00 91.31 297 GLU A C 1
ATOM 2301 O O . GLU A 1 297 ? -5.268 36.415 -7.594 1.00 91.31 297 GLU A O 1
ATOM 2306 N N . HIS A 1 298 ? -3.745 34.801 -7.234 1.00 89.75 298 HIS A N 1
ATOM 2307 C CA . HIS A 1 298 ? -3.155 35.364 -6.028 1.00 89.75 298 HIS A CA 1
ATOM 2308 C C . HIS A 1 298 ? -1.645 35.471 -6.194 1.00 89.75 298 HIS A C 1
ATOM 2310 O O . HIS A 1 298 ? -1.006 34.622 -6.806 1.00 89.75 298 HIS A O 1
ATOM 2316 N N . SER A 1 299 ? -1.047 36.518 -5.632 1.00 91.25 299 SER A N 1
ATOM 2317 C CA . SER A 1 299 ? 0.406 36.625 -5.587 1.00 91.25 299 SER A CA 1
ATOM 2318 C C . SER A 1 299 ? 0.856 37.373 -4.346 1.00 91.25 299 SER A C 1
ATOM 2320 O O . SER A 1 299 ? 0.233 38.358 -3.940 1.00 91.25 299 SER A O 1
ATOM 2322 N N . PHE A 1 300 ? 1.929 36.890 -3.731 1.00 89.88 300 PHE A N 1
ATOM 2323 C CA . PHE A 1 300 ? 2.518 37.480 -2.538 1.00 89.88 300 PHE A CA 1
ATOM 2324 C C . PHE A 1 300 ? 4.027 37.194 -2.477 1.00 89.88 300 PHE A C 1
ATOM 2326 O O . PHE A 1 300 ? 4.495 36.240 -3.097 1.00 89.88 300 PHE A O 1
ATOM 2333 N N . PRO A 1 301 ? 4.813 3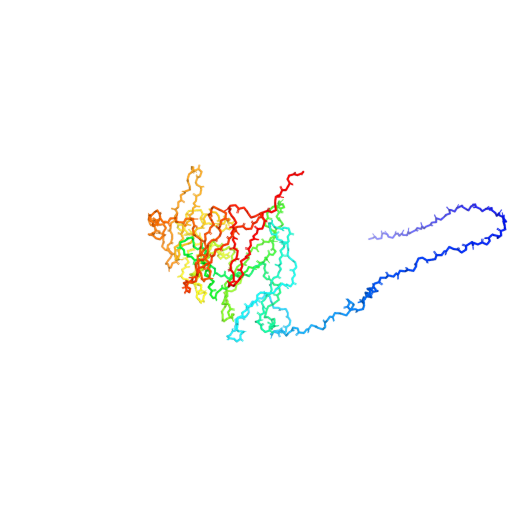8.017 -1.762 1.00 90.00 301 PRO A N 1
ATOM 2334 C CA . PRO A 1 301 ? 6.243 37.772 -1.594 1.00 90.00 301 PRO A CA 1
ATOM 2335 C C . PRO A 1 301 ? 6.510 36.455 -0.862 1.00 90.00 301 PRO A C 1
ATOM 2337 O O . PRO A 1 301 ? 5.824 36.149 0.114 1.00 90.00 301 PRO A O 1
ATOM 2340 N N . LEU A 1 302 ? 7.528 35.712 -1.294 1.00 84.94 302 LEU A N 1
ATOM 2341 C CA . LEU A 1 302 ? 8.009 34.523 -0.595 1.00 84.94 302 LEU A CA 1
ATOM 2342 C C . LEU A 1 302 ? 8.398 34.908 0.848 1.00 84.94 302 LEU A C 1
ATOM 2344 O O . LEU A 1 302 ? 9.150 35.874 1.024 1.00 84.94 302 LEU A O 1
ATOM 2348 N N . PRO A 1 303 ? 7.896 34.207 1.883 1.00 83.38 303 PRO A N 1
ATOM 2349 C CA . PRO A 1 303 ? 8.212 34.550 3.263 1.00 83.38 303 PRO A CA 1
ATOM 2350 C C . PRO A 1 303 ? 9.714 34.467 3.552 1.00 83.38 303 PRO A C 1
ATOM 2352 O O . PRO A 1 303 ? 10.394 33.532 3.127 1.00 83.38 303 PRO A O 1
ATOM 2355 N N . GLU A 1 304 ? 10.220 35.435 4.314 1.00 79.00 304 GLU A N 1
ATOM 2356 C CA . GLU A 1 304 ? 11.618 35.482 4.750 1.00 79.00 304 GLU A CA 1
ATOM 2357 C C . GLU A 1 304 ? 11.992 34.200 5.521 1.00 79.00 304 GLU A C 1
ATOM 2359 O O . GLU A 1 304 ? 11.273 33.796 6.433 1.00 79.00 304 GLU A O 1
ATOM 2364 N N . GLY A 1 305 ? 13.100 33.553 5.142 1.00 70.88 305 GLY A N 1
ATOM 2365 C CA . GLY A 1 305 ? 13.538 32.267 5.711 1.00 70.88 305 GLY A CA 1
ATOM 2366 C C . GLY A 1 305 ? 13.038 31.018 4.970 1.00 70.88 305 GLY A C 1
ATOM 2367 O O . GLY A 1 305 ? 13.408 29.908 5.339 1.00 70.88 305 GLY A O 1
ATOM 2368 N N . SER A 1 306 ? 12.236 31.180 3.916 1.00 69.19 306 SER A N 1
ATOM 2369 C CA . SER A 1 306 ? 11.878 30.084 3.005 1.00 69.19 306 SER A CA 1
ATOM 2370 C C . SER A 1 306 ? 12.966 29.951 1.930 1.00 69.19 306 SER A C 1
ATOM 2372 O O . SER A 1 306 ? 13.331 30.946 1.298 1.00 69.19 306 SER A O 1
ATOM 2374 N N . GLY A 1 307 ? 13.508 28.749 1.721 1.00 62.78 307 GLY A N 1
ATOM 2375 C CA . GLY A 1 307 ? 14.476 28.479 0.652 1.00 62.78 307 GLY A CA 1
ATOM 2376 C C . GLY A 1 307 ? 13.853 28.568 -0.750 1.00 62.78 307 GLY A C 1
ATOM 2377 O O . GLY A 1 307 ? 12.634 28.487 -0.905 1.00 62.78 307 GLY A O 1
ATOM 2378 N N . GLU A 1 308 ? 14.687 28.687 -1.788 1.00 53.81 308 GLU A N 1
ATOM 2379 C CA . GLU A 1 308 ? 14.257 28.696 -3.204 1.00 53.81 308 GLU A CA 1
ATOM 2380 C C . GLU A 1 308 ? 13.494 27.414 -3.602 1.00 53.81 308 GLU A C 1
ATOM 2382 O O . GLU A 1 308 ? 12.647 27.447 -4.488 1.00 53.81 308 GLU A O 1
ATOM 2387 N N . TYR A 1 309 ? 13.720 26.315 -2.873 1.00 56.38 309 TYR A N 1
ATOM 2388 C CA . TYR A 1 309 ? 13.049 25.019 -3.036 1.00 56.38 309 TYR A CA 1
ATOM 2389 C C . TYR A 1 309 ? 11.926 24.774 -2.016 1.00 56.38 309 TYR A C 1
ATOM 2391 O O . TYR A 1 309 ? 11.622 23.630 -1.685 1.00 56.38 309 TYR A O 1
ATOM 2399 N N . SER A 1 310 ? 11.326 25.828 -1.461 1.00 62.81 310 SER A N 1
ATOM 2400 C CA . SER A 1 310 ? 10.214 25.656 -0.522 1.00 62.81 310 SER A CA 1
ATOM 2401 C C . SER A 1 310 ? 8.990 25.097 -1.244 1.00 62.81 310 SER A C 1
ATOM 2403 O O . SER A 1 310 ? 8.492 25.711 -2.185 1.00 62.81 310 SER A O 1
ATOM 2405 N N . TYR A 1 311 ? 8.474 23.964 -0.771 1.00 68.12 311 TYR A N 1
ATOM 2406 C CA . TYR A 1 311 ? 7.208 23.390 -1.225 1.00 68.12 311 TYR A CA 1
ATOM 2407 C C . TYR A 1 311 ? 6.095 23.830 -0.267 1.00 68.12 311 TYR A C 1
ATOM 2409 O O . TYR A 1 311 ? 5.962 23.241 0.810 1.00 68.12 311 TYR A O 1
ATOM 2417 N N . PRO A 1 312 ? 5.344 24.907 -0.571 1.00 73.88 312 PRO A N 1
ATOM 2418 C CA . PRO A 1 312 ? 4.230 25.302 0.269 1.00 73.88 312 PRO A CA 1
ATOM 2419 C C . PRO A 1 312 ? 3.135 24.237 0.258 1.00 73.88 312 PRO A C 1
ATOM 2421 O O . PRO A 1 312 ? 2.737 23.752 -0.798 1.00 73.88 312 PRO A O 1
ATOM 2424 N N . SER A 1 313 ? 2.591 23.938 1.434 1.00 73.12 313 SER A N 1
ATOM 2425 C CA . SER A 1 313 ? 1.324 23.221 1.548 1.00 73.12 313 SER A CA 1
ATOM 2426 C C . SER A 1 313 ? 0.186 24.227 1.388 1.00 73.12 313 SER A C 1
ATOM 2428 O O . SER A 1 313 ? 0.146 25.238 2.098 1.00 73.12 313 SER A O 1
ATOM 2430 N N . ILE A 1 314 ? -0.703 23.987 0.424 1.00 76.12 314 ILE A N 1
ATOM 2431 C CA . ILE A 1 314 ? -1.850 24.850 0.125 1.00 76.12 314 ILE A CA 1
ATOM 2432 C C . ILE A 1 314 ? -3.126 24.060 0.414 1.00 76.12 314 ILE A C 1
ATOM 2434 O O . ILE A 1 314 ? -3.350 23.016 -0.189 1.00 76.12 314 ILE A O 1
ATOM 2438 N N . ASP A 1 315 ? -3.953 24.581 1.318 1.00 70.44 315 ASP A N 1
ATOM 2439 C CA . ASP A 1 315 ? -5.249 24.015 1.703 1.00 70.44 315 ASP A CA 1
ATOM 2440 C C . ASP A 1 315 ? -6.287 25.143 1.758 1.00 70.44 315 ASP A C 1
ATOM 2442 O O . ASP A 1 315 ? -6.324 25.944 2.700 1.00 70.44 315 ASP A O 1
ATOM 2446 N N . GLY A 1 316 ? -7.091 25.254 0.698 1.00 67.56 316 GLY A N 1
ATOM 2447 C CA . GLY A 1 316 ? -8.097 26.304 0.555 1.00 67.56 316 GLY A CA 1
ATOM 2448 C C . GLY A 1 316 ? -7.504 27.713 0.658 1.00 67.56 316 GLY A C 1
ATOM 2449 O O . GLY A 1 316 ? -6.740 28.144 -0.201 1.00 67.56 316 GLY A O 1
ATOM 2450 N N . ASP A 1 317 ? -7.870 28.450 1.712 1.00 72.81 317 ASP A N 1
ATOM 2451 C CA . ASP A 1 317 ? -7.403 29.818 1.976 1.00 72.81 317 ASP A CA 1
ATOM 2452 C C . ASP A 1 317 ? -6.082 29.886 2.766 1.00 72.81 317 ASP A C 1
ATOM 2454 O O . ASP A 1 317 ? -5.646 30.971 3.170 1.00 72.81 317 ASP A O 1
ATOM 2458 N N . ARG A 1 318 ? -5.431 28.741 3.001 1.00 77.38 318 ARG A N 1
ATOM 2459 C CA . ARG A 1 318 ? -4.201 28.627 3.789 1.00 77.38 318 ARG A CA 1
ATOM 2460 C C . ARG A 1 318 ? -3.033 28.225 2.912 1.00 77.38 318 ARG A C 1
ATOM 2462 O O . ARG A 1 318 ? -3.111 27.271 2.149 1.00 77.38 318 ARG A O 1
ATOM 2469 N N . VAL A 1 319 ? -1.918 28.926 3.097 1.00 81.38 319 VAL A N 1
ATOM 2470 C CA . VAL A 1 319 ? -0.630 28.570 2.502 1.00 81.38 319 VAL A CA 1
ATOM 2471 C C . VAL A 1 319 ? 0.406 28.490 3.614 1.00 81.38 319 VAL A C 1
ATOM 2473 O O . VAL A 1 319 ? 0.615 29.462 4.342 1.00 81.38 319 VAL A O 1
ATOM 2476 N N . ILE A 1 320 ? 1.036 27.329 3.762 1.00 80.25 320 ILE A N 1
ATOM 2477 C CA . ILE A 1 320 ? 2.004 27.027 4.816 1.00 80.25 320 ILE A CA 1
ATOM 2478 C C . ILE A 1 320 ? 3.363 26.794 4.165 1.00 80.25 320 ILE A C 1
ATOM 2480 O O . ILE A 1 320 ? 3.501 25.917 3.320 1.00 80.25 320 ILE A O 1
ATOM 2484 N N . PHE A 1 321 ? 4.370 27.558 4.584 1.00 77.69 321 PHE A N 1
ATOM 2485 C CA . PHE A 1 321 ? 5.759 27.362 4.172 1.00 77.69 321 PHE A CA 1
ATOM 2486 C C . PHE A 1 321 ? 6.533 26.683 5.294 1.00 77.69 321 PHE A C 1
ATOM 2488 O O . PHE A 1 321 ? 6.448 27.104 6.451 1.00 77.69 321 PHE A O 1
ATOM 2495 N N . ASN A 1 322 ? 7.331 25.679 4.939 1.00 65.25 322 ASN A N 1
ATOM 2496 C CA . ASN A 1 322 ? 8.392 25.215 5.817 1.00 65.25 322 ASN A CA 1
ATOM 2497 C C . ASN A 1 322 ? 9.501 26.268 5.803 1.00 65.25 322 ASN A C 1
ATOM 2499 O O . ASN A 1 322 ? 10.049 26.588 4.750 1.00 65.25 322 ASN A O 1
ATOM 2503 N N . LEU A 1 323 ? 9.791 26.839 6.970 1.00 62.62 323 LEU A N 1
ATOM 2504 C CA . LEU A 1 323 ? 10.957 27.693 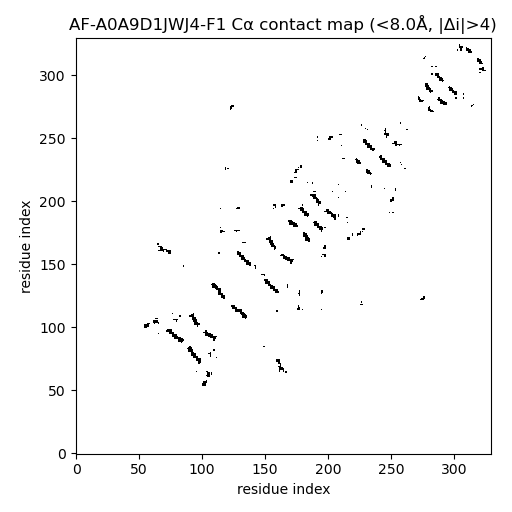7.133 1.00 62.62 323 LEU A CA 1
ATOM 2505 C C . LEU A 1 323 ? 12.172 26.781 7.222 1.00 62.62 323 LEU A C 1
ATOM 2507 O O . LEU A 1 323 ? 12.196 25.868 8.051 1.00 62.62 323 LEU A O 1
ATOM 2511 N N . ASP A 1 324 ? 13.152 27.028 6.361 1.00 56.72 324 ASP A N 1
ATOM 2512 C CA . ASP A 1 324 ? 14.417 26.313 6.389 1.00 56.72 324 ASP A CA 1
ATOM 2513 C C . ASP A 1 324 ? 15.149 26.801 7.644 1.00 56.72 324 ASP A C 1
ATOM 2515 O O . ASP A 1 324 ? 15.766 27.870 7.675 1.00 56.72 324 ASP A O 1
ATOM 2519 N N . TYR A 1 3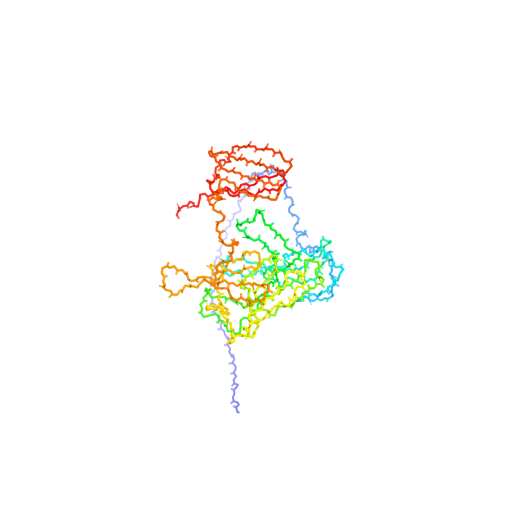25 ? 14.970 26.086 8.756 1.00 45.88 325 TYR A N 1
ATOM 2520 C CA . TYR A 1 325 ? 15.807 26.311 9.918 1.00 45.88 325 TYR A CA 1
ATOM 2521 C C . TYR A 1 325 ? 17.184 25.803 9.539 1.00 45.88 325 TYR A C 1
ATOM 2523 O O . TYR A 1 325 ? 17.414 24.598 9.529 1.00 45.88 325 TYR A O 1
ATOM 2531 N N . ASP A 1 326 ? 18.065 26.754 9.231 1.00 46.41 326 ASP A N 1
ATOM 2532 C CA . ASP A 1 326 ? 19.514 26.611 9.201 1.00 46.41 326 ASP A CA 1
ATOM 2533 C C . ASP A 1 326 ? 19.910 25.553 10.247 1.00 46.41 326 ASP A C 1
ATOM 2535 O O . ASP A 1 326 ? 19.856 25.808 11.458 1.00 46.41 326 ASP A O 1
ATOM 2539 N N . LEU A 1 327 ? 20.197 24.325 9.791 1.00 41.38 327 LEU A N 1
ATOM 2540 C CA . LEU A 1 327 ? 20.767 23.262 10.613 1.00 41.38 327 LEU A CA 1
ATOM 2541 C C . LEU A 1 327 ? 22.183 23.724 10.937 1.00 41.38 327 LEU A C 1
ATOM 2543 O O . LEU A 1 327 ? 23.158 23.346 10.289 1.00 41.38 327 LEU A O 1
ATOM 2547 N N . GLY A 1 328 ? 22.261 24.644 11.896 1.00 33.66 328 GLY A N 1
ATOM 2548 C CA . GLY A 1 328 ? 23.475 25.309 12.302 1.00 33.66 328 GLY A CA 1
ATOM 2549 C C . GLY A 1 328 ? 24.502 24.262 12.684 1.00 33.66 328 GLY A C 1
ATOM 2550 O O . GLY A 1 328 ? 24.367 23.586 13.702 1.00 33.66 328 GLY A O 1
ATOM 2551 N N . GLY A 1 329 ? 25.540 24.158 11.857 1.00 37.75 329 GLY A N 1
ATOM 2552 C CA . GLY A 1 329 ? 26.769 23.480 12.217 1.00 37.75 329 GLY A CA 1
ATOM 2553 C C . GLY A 1 329 ? 27.334 24.100 13.493 1.00 37.75 329 GLY A C 1
ATOM 2554 O O . GLY A 1 329 ? 27.714 25.275 13.513 1.00 37.75 329 GLY A O 1
ATOM 2555 N N . GLY A 1 330 ? 27.385 23.284 14.541 1.00 30.42 330 GLY A N 1
ATOM 2556 C CA . GLY A 1 330 ? 28.128 23.487 15.778 1.00 30.42 330 GLY A CA 1
ATOM 2557 C C . GLY A 1 330 ? 28.825 22.194 16.156 1.00 30.42 330 GLY A C 1
ATOM 2558 O O . GLY A 1 330 ? 28.150 21.143 16.103 1.00 30.42 330 GLY A O 1
#

Sequence (330 aa):
MKRTAISLALAAAALLSLSACGVEETPVSTPTPTPSGPSVEAHWEVLETSAPNIANRRYEGYVGELRPADDYGELVPYIGGESEAEFWDRGWFYGLATREGEIITDPVYTAVEALTDTSTTLPGERYGDTLLLRTAVELEEKPAEDWMPKYDDRYGLAAMDGSWYTGQVFSDCVCSNTFGALFFDLEGDAVMLSGEDGRELWRWDADAIPVEGLEPGMVYWDCTYMLGHYLEFMSWTGEPEPESTYVDLSTGEVLDSAPEIFQPSGNDWDTSRVRYEGGWYSIADGMVSISEDSGAEHSFPLPEGSGEYSYPSIDGDRVIFNLDYDLGGG

Nearest PDB structures (foldseek):
  7nri-assembly1_B  TM=3.167E-01  e=6.387E-05  Escherichia coli K-12
  6vdf-assembly1_A  TM=8.549E-01  e=4.898E+00  Salmonella enterica subsp. enterica serovar Typhimurium
  8dit-assembly1_B  TM=2.473E-01  e=2.715E-02  Thermochaetoides thermophila
  4mh1-assembly1_B-2  TM=2.895E-01  e=1.036E-01  Ketogulonicigenium vulgare Y25
  6h3n-assembly1_B  TM=1.280E-01  e=4.399E-01  Pseudomonas aeruginosa PAO1

Secondary structure (DSSP, 8-state):
-------------------------PPPPPPPPP--S------THHHHSPPP----BSSSS---S----TTS-SEEEEEEEEE--TTTS-EEEEEEEETT--B-S-S-BSEEEEEEE--TTSSS-EEEEEEEEEEEEE-SS--SSTTS-SEEEEEEEEETTSS-B--S-EEEEEEEETTEEEEEETTS-EEEEETTT--EEEEE-GGG--STT--TT---TTTEEEETTEEEEEE--SSSSPEEEEEETTTTEEESS--GGGS--TT---TT-EEETTEEEEEETTEEEEEETTS-EEEEEPPTT--TT---EEETTEEEPPP-------